Protein AF-A0A0N4VZ53-F1 (afdb_monomer_lite)

pLDDT: mean 77.37, std 21.43, range [35.88, 97.81]

Sequence (242 aa):
MEMEEAGAGSWVNPYKEFDKLSRKVMALLPTIAIKCDNELSKTIRTDDPKRESIMAVVSEQSALVKEVVRITLREIWDKCCSKSSDEVIELLESAGICDAERLKNHLTECEEMKSALDKLSQKLECPLSQISRKADEALMTTASLSKKSSEMKEELNREGLQVEELRQRMEKGRNQVVNPGDDQDDIDNDSNSHMVQRGVRLDCLLQDSQQATSMQSTQRSLRHTQNVESKSELRIRGSSGT

Secondary structure (DSSP, 8-state):
-------------HHHHHHHHHHHHHHHHHHHHHHHHHHHTTTS-TT-HHHHHHHHHHHHHHHHHHHHHHHHHHHHHHHHT----HHHHHHHHHTT--SHHHHHHHHHHHHHHHHHHHHHHHHTTS-GGGHHHHHHHHHHHHHHHHHHHHHHHHHHHHHHHHHHHHHHHHHHHHHHH-------------------------------SSSTTHHHHHHHHHHHHHHHHHHHGGGSS-----

Structure (mmCIF, N/CA/C/O backbone):
data_AF-A0A0N4VZ53-F1
#
_entry.id   AF-A0A0N4VZ53-F1
#
loop_
_atom_site.group_PDB
_atom_site.id
_atom_site.type_symbol
_atom_site.label_atom_id
_atom_site.label_alt_id
_atom_site.label_comp_id
_atom_site.label_asym_id
_atom_site.label_entity_id
_atom_site.label_seq_id
_atom_site.pdbx_PDB_ins_code
_atom_site.Cartn_x
_atom_site.Cartn_y
_atom_site.Cartn_z
_atom_site.occupancy
_atom_site.B_iso_or_equiv
_atom_site.auth_seq_id
_atom_site.auth_comp_id
_atom_site.auth_asym_id
_atom_site.auth_atom_id
_atom_site.pdbx_PDB_model_num
ATOM 1 N N . MET A 1 1 ? -10.658 27.216 10.197 1.00 39.03 1 MET A N 1
ATOM 2 C CA . MET A 1 1 ? -9.785 26.044 10.011 1.00 39.03 1 MET A CA 1
ATOM 3 C C . MET A 1 1 ? -9.376 26.138 8.567 1.00 39.03 1 MET A C 1
ATOM 5 O O . MET A 1 1 ? -10.186 25.864 7.693 1.00 39.03 1 MET A O 1
ATOM 9 N N . GLU A 1 2 ? -8.245 26.796 8.366 1.00 35.88 2 GLU A N 1
ATOM 10 C CA . GLU A 1 2 ? -7.674 27.080 7.057 1.00 35.88 2 GLU A CA 1
ATOM 11 C C . GLU A 1 2 ? -7.297 25.732 6.448 1.00 35.88 2 GLU A C 1
ATOM 13 O O . GLU A 1 2 ? -6.618 24.932 7.091 1.00 35.88 2 GLU A O 1
ATOM 18 N N . MET A 1 3 ? -7.849 25.425 5.275 1.00 41.03 3 MET A N 1
ATOM 19 C CA . MET A 1 3 ? -7.383 24.286 4.501 1.00 41.03 3 MET A CA 1
ATOM 20 C C . MET A 1 3 ? -6.016 24.682 3.962 1.00 41.03 3 MET A C 1
ATOM 22 O O . MET A 1 3 ? -5.929 25.492 3.042 1.00 41.03 3 MET A O 1
ATOM 26 N N . GLU A 1 4 ? -4.960 24.164 4.586 1.00 45.34 4 GLU A N 1
ATOM 27 C CA . GLU A 1 4 ? -3.646 24.129 3.961 1.00 45.34 4 GLU A CA 1
ATOM 28 C C . GLU A 1 4 ? -3.800 23.387 2.633 1.00 45.34 4 GLU A C 1
ATOM 30 O O . GLU A 1 4 ? -4.090 22.188 2.594 1.00 45.34 4 GLU A O 1
ATOM 35 N N . GLU A 1 5 ? -3.642 24.133 1.539 1.00 43.25 5 GLU A N 1
ATOM 36 C CA . GLU A 1 5 ? -3.233 23.587 0.256 1.00 43.25 5 GLU A CA 1
ATOM 37 C C . GLU A 1 5 ? -1.989 22.738 0.514 1.00 43.25 5 GLU A C 1
ATOM 39 O O . GLU A 1 5 ? -0.876 23.247 0.660 1.00 43.25 5 GLU A O 1
ATOM 44 N N . ALA A 1 6 ? -2.189 21.423 0.593 1.00 42.22 6 ALA A N 1
ATOM 45 C CA . ALA A 1 6 ? -1.121 20.462 0.439 1.00 42.22 6 ALA A CA 1
ATOM 46 C C . ALA A 1 6 ? -0.548 20.695 -0.959 1.00 42.22 6 ALA A C 1
ATOM 48 O O . ALA A 1 6 ? -1.106 20.249 -1.964 1.00 42.22 6 ALA A O 1
ATOM 49 N N . GLY A 1 7 ? 0.521 21.494 -0.997 1.00 39.06 7 GLY A N 1
ATOM 50 C CA . GLY A 1 7 ? 1.255 21.832 -2.198 1.00 39.06 7 GLY A CA 1
ATOM 51 C C . GLY A 1 7 ? 1.473 20.566 -2.999 1.00 39.06 7 GLY A C 1
ATOM 52 O O . GLY A 1 7 ? 1.934 19.565 -2.451 1.00 39.06 7 GLY A O 1
ATOM 53 N N . ALA A 1 8 ? 1.072 20.627 -4.270 1.00 39.12 8 ALA A N 1
ATOM 54 C CA . ALA A 1 8 ? 1.210 19.568 -5.248 1.00 39.12 8 ALA A CA 1
ATOM 55 C C . ALA A 1 8 ? 2.575 18.900 -5.074 1.00 39.12 8 ALA A C 1
ATOM 57 O O . ALA A 1 8 ? 3.602 19.434 -5.503 1.00 39.12 8 ALA A O 1
ATOM 58 N N . GLY A 1 9 ? 2.575 17.750 -4.391 1.00 40.09 9 GLY A N 1
ATOM 59 C CA . GLY A 1 9 ? 3.742 16.904 -4.275 1.00 40.09 9 GLY A CA 1
ATOM 60 C C . GLY A 1 9 ? 4.179 16.660 -5.700 1.00 40.09 9 GLY A C 1
ATOM 61 O O . GLY A 1 9 ? 3.410 16.122 -6.495 1.00 40.09 9 GLY A O 1
ATOM 62 N N . SER A 1 10 ? 5.344 17.192 -6.061 1.00 43.81 10 SER A N 1
ATOM 63 C CA . SER A 1 10 ? 5.898 17.058 -7.395 1.00 43.81 10 SER A CA 1
ATOM 64 C C . SER A 1 10 ? 6.166 15.578 -7.607 1.00 43.81 10 SER A C 1
ATOM 66 O O . SER A 1 10 ? 7.268 15.095 -7.349 1.00 43.81 10 SER A O 1
ATOM 68 N N . TRP A 1 11 ? 5.148 14.864 -8.080 1.00 47.38 11 TRP A N 1
ATOM 69 C CA . TRP A 1 11 ? 5.285 13.586 -8.732 1.00 47.38 11 TRP A CA 1
ATOM 70 C C . TRP A 1 11 ? 6.241 13.847 -9.884 1.00 47.38 11 TRP A C 1
ATOM 72 O O . TRP A 1 11 ? 5.848 14.319 -10.956 1.00 47.38 11 TRP A O 1
ATOM 82 N N . VAL A 1 12 ? 7.531 13.603 -9.648 1.00 49.00 12 VAL A N 1
ATOM 83 C CA . VAL A 1 12 ? 8.492 13.434 -10.726 1.00 49.00 12 VAL A CA 1
ATOM 84 C C . VAL A 1 12 ? 8.013 12.182 -11.415 1.00 49.00 12 VAL A C 1
ATOM 86 O O . VAL A 1 12 ? 8.325 11.070 -11.010 1.00 49.00 12 VAL A O 1
ATOM 89 N N . ASN A 1 13 ? 7.119 12.399 -12.372 1.00 61.81 13 ASN A N 1
ATOM 90 C CA . ASN A 1 13 ? 6.424 11.349 -13.059 1.00 61.81 13 ASN A CA 1
ATOM 91 C C . ASN A 1 13 ? 7.529 10.460 -13.662 1.00 61.81 13 ASN A C 1
ATOM 93 O O . ASN A 1 13 ? 8.259 10.946 -14.534 1.00 61.81 13 ASN A O 1
ATOM 97 N N . PRO A 1 14 ? 7.708 9.210 -13.191 1.00 65.25 14 PRO A N 1
ATOM 98 C CA . PRO A 1 14 ? 8.814 8.361 -13.629 1.00 65.25 14 PRO A CA 1
ATOM 99 C C . PRO A 1 14 ? 8.788 8.157 -15.150 1.00 65.25 14 PRO A C 1
ATOM 101 O O . PRO A 1 14 ? 9.834 8.002 -15.779 1.00 65.25 14 PRO A O 1
ATOM 104 N N . TYR A 1 15 ? 7.609 8.316 -15.758 1.00 70.06 15 TYR A N 1
ATOM 105 C CA . TYR A 1 15 ? 7.384 8.325 -17.194 1.00 70.06 15 TYR A CA 1
ATOM 106 C C . TYR A 1 15 ? 8.120 9.487 -17.889 1.00 70.06 15 TYR A C 1
ATOM 108 O O . TYR A 1 15 ? 8.718 9.300 -18.947 1.00 70.06 15 TYR A O 1
ATOM 116 N N . LYS A 1 16 ? 8.138 10.687 -17.288 1.00 77.56 16 LYS A N 1
ATOM 117 C CA . LYS A 1 16 ? 8.815 11.876 -17.838 1.00 77.56 16 LYS A CA 1
ATOM 118 C C . LYS A 1 16 ? 10.336 11.763 -17.771 1.00 77.56 16 LYS A C 1
ATOM 120 O O . LYS A 1 16 ? 11.010 12.138 -18.729 1.00 77.56 16 LYS A O 1
ATOM 125 N N . GLU A 1 17 ? 10.889 11.257 -16.669 1.00 81.69 17 GLU A N 1
ATOM 126 C CA . GLU A 1 17 ? 12.345 11.091 -16.549 1.00 81.69 17 GLU A CA 1
ATOM 127 C C . GLU A 1 17 ? 12.857 9.927 -17.408 1.00 81.69 17 GLU A C 1
ATOM 129 O O . GLU A 1 17 ? 13.908 10.062 -18.040 1.00 81.69 17 GLU A O 1
ATOM 134 N N . PHE A 1 18 ? 12.091 8.836 -17.534 1.00 85.38 18 PHE A N 1
ATOM 135 C CA . PHE A 1 18 ? 12.413 7.752 -18.465 1.00 85.38 18 PHE A CA 1
ATOM 136 C C . PHE A 1 18 ? 12.407 8.229 -19.921 1.00 85.38 18 PHE A C 1
ATOM 138 O O . PHE A 1 18 ? 13.365 7.995 -20.658 1.00 85.38 18 PHE A O 1
ATOM 145 N N . ASP A 1 19 ? 11.372 8.961 -20.334 1.00 86.00 19 ASP A N 1
ATOM 146 C CA . ASP A 1 19 ? 11.275 9.497 -21.692 1.00 86.00 19 ASP A CA 1
ATOM 147 C C . ASP A 1 19 ? 12.401 10.503 -22.002 1.00 86.00 19 ASP A C 1
ATOM 149 O O . ASP A 1 19 ? 13.000 10.503 -23.081 1.00 86.00 19 ASP A O 1
ATOM 153 N N . LYS A 1 20 ? 12.774 11.333 -21.025 1.00 91.12 20 LYS A N 1
ATOM 154 C CA . LYS A 1 20 ? 13.925 12.240 -21.124 1.00 91.12 20 LYS A CA 1
ATOM 155 C C . LYS A 1 20 ? 15.248 11.481 -21.257 1.00 91.12 20 LYS A C 1
ATOM 157 O O . LYS A 1 20 ? 16.097 11.891 -22.050 1.00 91.12 20 LYS A O 1
ATOM 162 N N . LEU A 1 21 ? 15.440 10.390 -20.512 1.00 90.12 21 LEU A N 1
ATOM 163 C CA . LEU A 1 21 ? 16.625 9.537 -20.627 1.00 90.12 21 LEU A CA 1
ATOM 164 C C . LEU A 1 21 ? 16.676 8.834 -21.990 1.00 90.12 21 LEU A C 1
ATOM 166 O O . LEU A 1 21 ? 17.704 8.894 -22.662 1.00 90.12 21 LEU A O 1
ATOM 170 N N . SER A 1 22 ? 15.559 8.253 -22.430 1.00 91.62 22 SER A N 1
ATOM 171 C CA . SER A 1 22 ? 15.401 7.631 -23.749 1.00 91.62 22 SER A CA 1
ATOM 172 C C . SER A 1 22 ? 15.801 8.596 -24.869 1.00 91.62 22 SER A C 1
ATOM 174 O O . SER A 1 22 ? 16.662 8.284 -25.696 1.00 91.62 22 SER A O 1
ATOM 176 N N . ARG A 1 23 ? 15.283 9.831 -24.832 1.00 92.81 23 ARG A N 1
ATOM 177 C CA . ARG A 1 23 ? 15.646 10.884 -25.791 1.00 92.81 23 ARG A CA 1
ATOM 178 C C . ARG A 1 23 ? 17.136 11.222 -25.771 1.00 92.81 23 ARG A C 1
ATOM 180 O O . ARG A 1 23 ? 17.731 11.350 -26.839 1.00 92.81 23 ARG A O 1
ATOM 187 N N . LYS A 1 24 ? 17.758 11.330 -24.591 1.00 94.50 24 LYS A N 1
ATOM 188 C CA . LYS A 1 24 ? 19.208 11.576 -24.471 1.00 94.50 24 LYS A CA 1
ATOM 189 C C . LYS A 1 24 ? 20.031 10.451 -25.097 1.00 94.50 24 LYS A C 1
ATOM 191 O O . LYS A 1 24 ? 20.944 10.737 -25.863 1.00 94.50 24 LYS A O 1
ATOM 196 N N . VAL A 1 25 ? 19.700 9.192 -24.806 1.00 93.56 25 VAL A N 1
ATOM 197 C CA . VAL A 1 25 ? 20.411 8.029 -25.360 1.00 93.56 25 VAL A CA 1
ATOM 198 C C . VAL A 1 25 ? 20.279 7.997 -26.884 1.00 93.56 25 VAL A C 1
ATOM 200 O O . VAL A 1 25 ? 21.281 7.889 -27.589 1.00 93.56 25 VAL A O 1
ATOM 203 N N . MET A 1 26 ? 19.067 8.183 -27.410 1.00 93.50 26 MET A N 1
ATOM 204 C CA . MET A 1 26 ? 18.817 8.185 -28.855 1.00 93.50 26 MET A CA 1
ATOM 205 C C . MET A 1 26 ? 19.512 9.346 -29.581 1.00 93.50 26 MET A C 1
ATOM 207 O O . MET A 1 26 ? 19.926 9.183 -30.727 1.00 93.50 26 MET A O 1
ATOM 211 N N . ALA A 1 27 ? 19.684 10.495 -28.921 1.00 93.62 27 ALA A N 1
ATOM 212 C CA . ALA A 1 27 ? 20.402 11.647 -29.468 1.00 93.62 27 ALA A CA 1
ATOM 213 C C . ALA A 1 27 ? 21.927 11.446 -29.538 1.00 93.62 27 ALA A C 1
ATOM 215 O O . ALA A 1 27 ? 22.586 12.086 -30.356 1.00 93.62 27 ALA A O 1
ATOM 216 N N . LEU A 1 28 ? 22.500 10.557 -28.719 1.00 93.44 28 LEU A N 1
ATOM 217 C CA . LEU A 1 28 ? 23.936 10.263 -28.744 1.00 93.44 28 LEU A CA 1
ATOM 218 C C . LEU A 1 28 ? 24.330 9.347 -29.908 1.00 93.44 28 LEU A C 1
ATOM 220 O O . LEU A 1 28 ? 25.452 9.447 -30.401 1.00 93.44 28 LEU A O 1
ATOM 224 N N . LEU A 1 29 ? 23.430 8.491 -30.391 1.00 92.62 29 LEU A N 1
ATOM 225 C CA . LEU A 1 29 ? 23.752 7.514 -31.437 1.00 92.62 29 LEU A CA 1
ATOM 226 C C . LEU A 1 29 ? 24.221 8.146 -32.764 1.00 92.62 29 LEU A C 1
ATOM 228 O O . LEU A 1 29 ? 25.255 7.715 -33.274 1.00 92.62 29 LEU A O 1
ATOM 232 N N . PRO A 1 30 ? 23.584 9.208 -33.301 1.00 91.62 30 PRO A N 1
ATOM 233 C CA . PRO A 1 30 ? 24.087 9.893 -34.495 1.00 91.62 30 PRO A CA 1
ATOM 234 C C . PRO A 1 30 ? 25.493 10.488 -34.327 1.00 91.62 30 PRO A C 1
ATOM 236 O O . PRO A 1 30 ? 26.225 10.628 -35.304 1.00 91.62 30 PRO A O 1
ATOM 239 N N . THR A 1 31 ? 25.907 10.813 -33.094 1.00 94.50 31 THR A N 1
ATOM 240 C CA . THR A 1 31 ? 27.239 11.389 -32.839 1.00 94.50 31 THR A CA 1
ATOM 241 C C . THR A 1 31 ? 28.373 10.396 -33.093 1.00 94.50 31 THR A C 1
ATOM 243 O O . THR A 1 31 ? 29.499 10.820 -33.348 1.00 94.50 31 THR A O 1
ATOM 246 N N . ILE A 1 32 ? 28.083 9.090 -33.076 1.00 92.50 32 ILE A N 1
ATOM 247 C CA . ILE A 1 32 ? 29.051 8.032 -33.385 1.00 92.50 32 ILE A CA 1
ATOM 248 C C . ILE A 1 32 ? 29.460 8.125 -34.855 1.00 92.50 32 ILE A C 1
ATOM 250 O O . ILE A 1 32 ? 30.647 8.250 -35.143 1.00 92.50 32 ILE A O 1
ATOM 254 N N . ALA A 1 33 ? 28.485 8.166 -35.769 1.00 93.06 33 ALA A N 1
ATOM 255 C CA . ALA A 1 33 ? 28.745 8.299 -37.201 1.00 93.06 33 ALA A CA 1
ATOM 256 C C . ALA A 1 33 ? 29.533 9.580 -37.521 1.00 93.06 33 ALA A C 1
ATOM 258 O O . ALA A 1 33 ? 30.499 9.533 -38.276 1.00 93.06 33 ALA A O 1
ATOM 259 N N . ILE A 1 34 ? 29.188 10.701 -36.875 1.00 94.50 34 ILE A N 1
ATOM 260 C CA . ILE A 1 34 ? 29.906 11.979 -37.024 1.00 94.50 34 ILE A CA 1
ATOM 261 C C . ILE A 1 34 ? 31.363 11.859 -36.554 1.00 94.50 34 ILE A C 1
ATOM 263 O O . ILE A 1 34 ? 32.275 12.332 -37.227 1.00 94.50 34 ILE A O 1
ATOM 267 N N . LYS A 1 35 ? 31.612 11.230 -35.398 1.00 96.31 35 LYS A N 1
ATOM 268 C CA . LYS A 1 35 ? 32.981 11.034 -34.895 1.00 96.31 35 LYS A CA 1
ATOM 269 C C . LYS A 1 35 ? 33.797 10.112 -35.800 1.00 96.31 35 LYS A C 1
ATOM 271 O O . LYS A 1 35 ? 3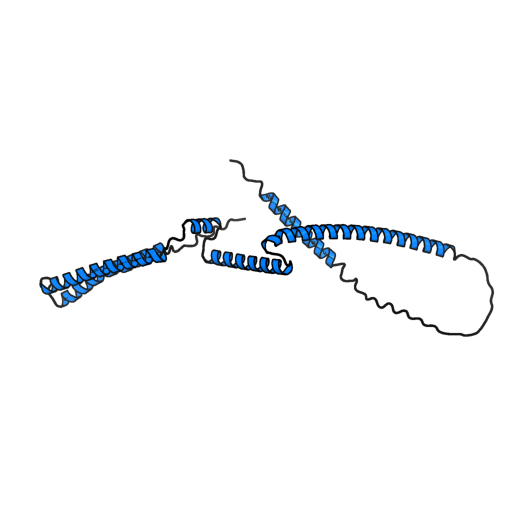4.959 10.416 -36.048 1.00 96.31 35 LYS A O 1
ATOM 276 N N . CYS A 1 36 ? 33.199 9.034 -36.306 1.00 95.38 36 CYS A N 1
ATOM 277 C CA . CYS A 1 36 ? 33.844 8.144 -37.268 1.00 95.38 36 CYS A CA 1
ATOM 278 C C . CYS A 1 36 ? 34.216 8.887 -38.558 1.00 95.38 36 CYS A C 1
ATOM 280 O O . CYS A 1 36 ? 35.357 8.788 -39.002 1.00 95.38 36 CYS A O 1
ATOM 282 N N . ASP A 1 37 ? 33.298 9.685 -39.109 1.00 94.81 37 ASP A N 1
ATOM 283 C CA . ASP A 1 37 ? 33.547 10.470 -40.321 1.00 94.81 37 ASP A CA 1
ATOM 284 C C . ASP A 1 37 ? 34.663 11.508 -40.121 1.00 94.81 37 ASP A C 1
ATOM 286 O O . ASP A 1 37 ? 35.581 11.621 -40.940 1.00 94.81 37 ASP A O 1
ATOM 290 N N . ASN A 1 38 ? 34.642 12.219 -38.989 1.00 96.38 38 ASN A N 1
ATOM 291 C CA . ASN A 1 38 ? 35.677 13.186 -38.624 1.00 96.38 38 ASN A CA 1
ATOM 292 C C . ASN A 1 38 ? 37.061 12.538 -38.508 1.00 96.38 38 ASN A C 1
ATOM 294 O O . ASN A 1 38 ? 38.054 13.137 -38.918 1.00 96.38 38 ASN A O 1
ATOM 298 N N . GLU A 1 39 ? 37.143 11.325 -37.959 1.00 96.44 39 GLU A N 1
ATOM 299 C CA . GLU A 1 39 ? 38.417 10.621 -37.808 1.00 96.44 39 GLU A CA 1
ATOM 300 C C . GLU A 1 39 ? 38.947 10.109 -39.152 1.00 96.44 39 GLU A C 1
ATOM 302 O O . GLU A 1 39 ? 40.125 10.294 -39.464 1.00 96.44 39 GLU A O 1
ATOM 307 N N . LEU A 1 40 ? 38.074 9.547 -39.994 1.00 95.50 40 LEU A N 1
ATOM 308 C CA . LEU A 1 40 ? 38.441 9.109 -41.344 1.00 95.50 40 LEU A CA 1
ATOM 309 C C . LEU A 1 40 ? 38.933 10.276 -42.200 1.00 95.50 40 LEU A C 1
ATOM 311 O O . LEU A 1 40 ? 39.922 10.138 -42.916 1.00 95.50 40 LEU A O 1
ATOM 315 N N . SER A 1 41 ? 38.308 11.447 -42.069 1.00 95.56 41 SER A N 1
ATOM 316 C CA . SER A 1 41 ? 38.672 12.659 -42.818 1.00 95.56 41 SER A CA 1
ATOM 317 C C . SER A 1 41 ? 40.099 13.152 -42.553 1.00 95.56 41 SER A C 1
ATOM 319 O O . SER A 1 41 ? 40.648 13.897 -43.361 1.00 95.56 41 SER A O 1
ATOM 321 N N . LYS A 1 42 ? 40.734 12.732 -41.449 1.00 96.88 42 LYS A N 1
ATOM 322 C CA . LYS A 1 42 ? 42.141 13.059 -41.157 1.00 96.88 42 LYS A CA 1
ATOM 323 C C . LYS A 1 42 ? 43.132 12.261 -42.004 1.00 96.88 42 LYS A C 1
ATOM 325 O O . LYS A 1 42 ? 44.282 12.670 -42.129 1.00 96.88 42 LYS A O 1
ATOM 330 N N . THR A 1 43 ? 42.717 11.109 -42.531 1.00 95.06 43 THR A N 1
ATOM 331 C CA . THR A 1 43 ? 43.617 10.121 -43.154 1.00 95.06 43 THR A CA 1
ATOM 332 C C . THR A 1 43 ? 43.214 9.743 -44.575 1.00 95.06 43 THR A C 1
ATOM 334 O O . THR A 1 43 ? 44.077 9.376 -45.369 1.00 95.06 43 THR A O 1
ATOM 337 N N . ILE A 1 44 ? 41.929 9.861 -44.915 1.00 95.31 44 ILE A N 1
ATOM 338 C CA . ILE A 1 44 ? 41.361 9.454 -46.197 1.00 95.31 44 ILE A CA 1
ATOM 339 C C . ILE A 1 44 ? 40.523 10.608 -46.758 1.00 95.31 44 ILE A C 1
ATOM 341 O O . ILE A 1 44 ? 39.735 11.226 -46.037 1.00 95.31 44 ILE A O 1
ATOM 345 N N . ARG A 1 45 ? 40.687 10.901 -48.053 1.00 94.00 45 ARG A N 1
ATOM 346 C CA . ARG A 1 45 ? 39.901 11.939 -48.735 1.00 94.00 45 ARG A CA 1
ATOM 347 C C . ARG A 1 45 ? 38.426 11.548 -48.823 1.00 94.00 45 ARG A C 1
ATOM 349 O O . ARG A 1 45 ? 38.079 10.371 -48.842 1.00 94.00 45 ARG A O 1
ATOM 356 N N . THR A 1 46 ? 37.561 12.554 -48.895 1.00 90.81 46 THR A N 1
ATOM 357 C CA . THR A 1 46 ? 36.100 12.395 -48.919 1.00 90.81 46 THR A CA 1
ATOM 358 C C . THR A 1 46 ? 35.591 11.551 -50.092 1.00 90.81 46 THR A C 1
ATOM 360 O O . THR A 1 46 ? 34.575 10.882 -49.940 1.00 90.81 46 THR A O 1
ATOM 363 N N . ASP A 1 47 ? 36.297 11.559 -51.222 1.00 92.88 47 ASP A N 1
ATOM 364 C CA . ASP A 1 47 ? 35.976 10.857 -52.471 1.00 92.88 47 ASP A CA 1
ATOM 365 C C . ASP A 1 47 ? 36.591 9.448 -52.579 1.00 92.88 47 ASP A C 1
ATOM 367 O O . ASP A 1 47 ? 36.440 8.782 -53.602 1.00 92.88 47 ASP A O 1
ATOM 371 N N . ASP A 1 48 ? 37.287 8.973 -51.542 1.00 95.94 48 ASP A N 1
ATOM 372 C CA . ASP A 1 48 ? 37.881 7.637 -51.552 1.00 95.94 48 ASP A CA 1
ATOM 373 C C . ASP A 1 48 ? 36.799 6.546 -51.380 1.00 95.94 48 ASP A C 1
ATOM 375 O O . ASP A 1 48 ? 36.069 6.550 -50.378 1.00 95.94 48 ASP A O 1
ATOM 379 N N . PRO A 1 49 ? 36.725 5.549 -52.284 1.00 94.75 49 PRO A N 1
ATOM 380 C CA . PRO A 1 49 ? 35.718 4.488 -52.216 1.00 94.75 49 PRO A CA 1
ATOM 381 C C . PRO A 1 49 ? 35.819 3.633 -50.941 1.00 94.75 49 PRO A C 1
ATOM 383 O O . PRO A 1 49 ? 34.827 3.054 -50.495 1.00 94.75 49 PRO A O 1
ATOM 386 N N . LYS A 1 50 ? 36.995 3.553 -50.301 1.00 94.69 50 LYS A N 1
ATOM 387 C CA . LYS A 1 50 ? 37.151 2.866 -49.010 1.00 94.69 50 LYS A CA 1
ATOM 388 C C . LYS A 1 50 ? 36.505 3.653 -47.877 1.00 94.69 50 LYS A C 1
ATOM 390 O O . LYS A 1 50 ? 35.898 3.038 -47.004 1.00 94.69 50 LYS A O 1
ATOM 395 N N . ARG A 1 51 ? 36.605 4.988 -47.879 1.00 95.75 51 ARG A N 1
ATOM 396 C CA . ARG A 1 51 ? 35.935 5.841 -46.881 1.00 95.75 51 ARG A CA 1
ATOM 397 C C . ARG A 1 51 ? 34.423 5.700 -46.997 1.00 95.75 51 ARG A C 1
ATOM 399 O O . ARG A 1 51 ? 33.762 5.521 -45.979 1.00 95.75 51 ARG A O 1
ATOM 406 N N . GLU A 1 52 ? 33.897 5.707 -48.221 1.00 94.75 52 GLU A N 1
ATOM 407 C CA . GLU A 1 52 ? 32.472 5.482 -48.487 1.00 94.75 52 GLU A CA 1
ATOM 408 C C . GLU A 1 52 ? 32.008 4.106 -47.985 1.00 94.75 52 GLU A C 1
ATOM 410 O O . GLU A 1 52 ? 31.033 4.016 -47.239 1.00 94.75 52 GLU A O 1
ATOM 415 N N . SER A 1 53 ? 32.758 3.043 -48.296 1.00 97.19 53 SER A N 1
ATOM 416 C CA . SER A 1 53 ? 32.461 1.688 -47.814 1.00 97.19 53 SER A CA 1
ATOM 417 C C . SER A 1 53 ? 32.471 1.586 -46.281 1.00 97.19 53 SER A C 1
ATOM 419 O O . SER A 1 53 ? 31.551 1.010 -45.700 1.00 97.19 53 SER A O 1
ATOM 421 N N . ILE A 1 54 ? 33.457 2.188 -45.605 1.00 95.94 54 ILE A N 1
ATOM 422 C CA . ILE A 1 54 ? 33.516 2.213 -44.134 1.00 95.94 54 ILE A CA 1
ATOM 423 C C . ILE A 1 54 ? 32.319 2.980 -43.561 1.00 95.94 54 ILE A C 1
ATOM 425 O O . ILE A 1 54 ? 31.677 2.505 -42.624 1.00 95.94 54 ILE A O 1
ATOM 429 N N . MET A 1 55 ? 31.984 4.143 -44.124 1.00 96.00 55 MET A N 1
ATOM 430 C CA . MET A 1 55 ? 30.856 4.951 -43.655 1.00 96.00 55 MET A CA 1
ATOM 431 C C . MET A 1 55 ? 29.501 4.272 -43.879 1.00 96.00 55 MET A C 1
ATOM 433 O O . MET A 1 55 ? 28.603 4.435 -43.048 1.00 96.00 55 MET A O 1
ATOM 437 N N . ALA A 1 56 ? 29.358 3.463 -44.932 1.00 95.88 56 ALA A N 1
ATOM 438 C CA . ALA A 1 56 ? 28.179 2.625 -45.138 1.00 95.88 56 ALA A CA 1
ATOM 439 C C . ALA A 1 56 ? 28.016 1.599 -44.003 1.00 95.88 56 ALA A C 1
ATOM 441 O O . ALA A 1 56 ? 26.945 1.524 -43.400 1.00 95.88 56 ALA A O 1
ATOM 442 N N . VAL A 1 57 ? 29.092 0.894 -43.631 1.00 96.94 57 VAL A N 1
ATOM 443 C CA . VAL A 1 57 ? 29.081 -0.064 -42.509 1.00 96.94 57 VAL A CA 1
ATOM 444 C C . VAL A 1 57 ? 28.797 0.640 -41.180 1.00 96.94 57 VAL A C 1
ATOM 446 O O . VAL A 1 57 ? 27.973 0.173 -40.396 1.00 96.94 57 VAL A O 1
ATOM 449 N N . VAL A 1 58 ? 29.428 1.789 -40.918 1.00 96.38 58 VAL A N 1
ATOM 450 C CA . VAL A 1 58 ? 29.171 2.578 -39.699 1.00 96.38 58 VAL A CA 1
ATOM 451 C C . VAL A 1 58 ? 27.704 3.002 -39.623 1.00 96.38 58 VAL A C 1
ATOM 453 O O . VAL A 1 58 ? 27.106 2.946 -38.547 1.00 96.38 58 VAL A O 1
ATOM 456 N N . SER A 1 59 ? 27.108 3.393 -40.749 1.00 94.69 59 SER A N 1
ATOM 457 C CA . SER A 1 59 ? 25.699 3.788 -40.820 1.00 94.69 59 SER A CA 1
ATOM 458 C C . SER A 1 59 ? 24.763 2.606 -40.563 1.00 94.69 59 SER A C 1
ATOM 460 O O . SER A 1 59 ? 23.833 2.731 -39.765 1.00 94.69 59 SER A O 1
ATOM 462 N N . GLU A 1 60 ? 25.038 1.449 -41.170 1.00 96.31 60 GLU A N 1
ATOM 463 C CA . GLU A 1 60 ? 24.283 0.208 -40.960 1.00 96.31 60 GLU A CA 1
ATOM 464 C C . GLU A 1 60 ? 24.335 -0.244 -39.493 1.00 96.31 60 GLU A C 1
ATOM 466 O O . GLU A 1 60 ? 23.297 -0.460 -38.865 1.00 96.31 60 GLU A O 1
ATOM 471 N N . GLN A 1 61 ? 25.532 -0.301 -38.905 1.00 96.25 61 GLN A N 1
ATOM 472 C CA . GLN A 1 61 ? 25.708 -0.684 -37.503 1.00 96.25 61 GLN A CA 1
ATOM 473 C C . GLN A 1 61 ? 25.057 0.328 -36.553 1.00 96.25 61 GLN A C 1
ATOM 475 O O . GLN A 1 61 ? 24.408 -0.060 -35.583 1.00 96.25 61 GLN A O 1
ATOM 480 N N . SER A 1 62 ? 25.151 1.629 -36.849 1.00 95.06 62 SER A N 1
ATOM 481 C CA . SER A 1 62 ? 24.484 2.671 -36.056 1.00 95.06 62 SER A CA 1
ATOM 482 C C . SER A 1 62 ? 22.960 2.530 -36.096 1.00 95.06 62 SER A C 1
ATOM 484 O O . SER A 1 62 ? 22.298 2.735 -35.077 1.00 95.06 62 SER A O 1
ATOM 486 N N . ALA A 1 63 ? 22.390 2.156 -37.247 1.00 94.19 63 ALA A N 1
ATOM 487 C CA . ALA A 1 63 ? 20.961 1.894 -37.387 1.00 94.19 63 ALA A CA 1
ATOM 488 C C . ALA A 1 63 ? 20.527 0.648 -36.599 1.00 94.19 63 ALA A C 1
ATOM 490 O O . ALA A 1 63 ? 19.518 0.697 -35.894 1.00 94.19 63 ALA A O 1
ATOM 491 N N . LEU A 1 64 ? 21.314 -0.430 -36.649 1.00 96.25 64 LEU A N 1
ATOM 492 C CA . LEU A 1 64 ? 21.055 -1.647 -35.879 1.00 96.25 64 LEU A CA 1
ATOM 493 C C . LEU A 1 64 ? 21.101 -1.379 -34.370 1.00 96.25 64 LEU A C 1
ATOM 495 O O . LEU A 1 64 ? 20.170 -1.736 -33.651 1.00 96.25 64 LEU A O 1
ATOM 499 N N . VAL A 1 65 ? 22.135 -0.682 -33.889 1.00 96.12 65 VAL A N 1
ATOM 500 C CA . VAL A 1 65 ? 22.250 -0.299 -32.472 1.00 96.12 65 VAL A CA 1
ATOM 501 C C . VAL A 1 65 ? 21.075 0.581 -32.051 1.00 96.12 65 VAL A C 1
ATOM 503 O O . VAL A 1 65 ? 20.498 0.365 -30.986 1.00 96.12 65 VAL A O 1
ATOM 506 N N . LYS A 1 66 ? 20.674 1.542 -32.890 1.00 95.25 66 LYS A N 1
ATOM 507 C CA . LYS A 1 66 ? 19.505 2.392 -32.634 1.00 95.25 66 LYS A CA 1
ATOM 508 C C . LYS A 1 66 ? 18.232 1.580 -32.448 1.00 95.25 66 LYS A C 1
ATOM 510 O O . LYS A 1 66 ? 17.463 1.871 -31.534 1.00 95.25 66 LYS A O 1
ATOM 515 N N . GLU A 1 67 ? 18.021 0.566 -33.275 1.00 95.69 67 GLU A N 1
ATOM 516 C CA . GLU A 1 67 ? 16.842 -0.285 -33.179 1.00 95.69 67 GLU A CA 1
ATOM 517 C C . GLU A 1 67 ? 16.876 -1.185 -31.937 1.00 95.69 67 GLU A C 1
ATOM 519 O O . GLU A 1 67 ? 15.889 -1.251 -31.205 1.00 95.69 67 GLU A O 1
ATOM 524 N N . VAL A 1 68 ? 18.025 -1.787 -31.619 1.00 96.81 68 VAL A N 1
ATOM 525 C CA . VAL A 1 68 ? 18.207 -2.591 -30.396 1.00 96.81 68 VAL A CA 1
ATOM 526 C C . VAL A 1 68 ? 17.970 -1.756 -29.137 1.00 96.81 68 VAL A C 1
ATOM 528 O O . VAL A 1 68 ? 17.269 -2.197 -28.224 1.00 96.81 68 VAL A O 1
ATOM 531 N N . VAL A 1 69 ? 18.501 -0.532 -29.092 1.00 95.69 69 VAL A N 1
ATOM 532 C CA . VAL A 1 69 ? 18.276 0.402 -27.981 1.00 95.69 69 VAL A CA 1
ATOM 533 C C . VAL A 1 69 ? 16.795 0.765 -27.883 1.00 95.69 69 VAL A C 1
ATOM 535 O O . VAL A 1 69 ? 16.229 0.728 -26.793 1.00 95.69 69 VAL A O 1
ATOM 538 N N . ARG A 1 70 ? 16.137 1.062 -29.011 1.00 94.00 70 ARG A N 1
ATOM 539 C CA . ARG A 1 70 ? 14.706 1.389 -29.050 1.00 94.00 70 ARG A CA 1
ATOM 540 C C . ARG A 1 70 ? 13.838 0.237 -28.535 1.00 94.00 70 ARG A C 1
ATOM 542 O O . ARG A 1 70 ? 12.892 0.486 -27.788 1.00 94.00 70 ARG A O 1
ATOM 549 N N . ILE A 1 71 ? 14.130 -0.999 -28.943 1.00 95.38 71 ILE A N 1
ATOM 550 C CA . ILE A 1 71 ? 13.414 -2.200 -28.490 1.00 95.38 71 ILE A CA 1
ATOM 551 C C . ILE A 1 71 ? 13.651 -2.413 -26.996 1.00 95.38 71 ILE A C 1
ATOM 553 O O . ILE A 1 71 ? 12.687 -2.482 -26.244 1.00 95.38 71 ILE A O 1
ATOM 557 N N . THR A 1 72 ? 14.908 -2.405 -26.552 1.00 94.25 72 THR A N 1
ATOM 558 C CA . THR A 1 72 ? 15.267 -2.591 -25.136 1.00 94.25 72 THR A CA 1
ATOM 559 C C . THR A 1 72 ? 14.595 -1.553 -24.237 1.00 94.25 72 THR A C 1
ATOM 561 O O . THR A 1 72 ? 14.032 -1.900 -23.203 1.00 94.25 72 THR A O 1
ATOM 564 N N . LEU A 1 73 ? 14.600 -0.274 -24.631 1.00 92.00 73 LEU A N 1
ATOM 565 C CA . LEU A 1 73 ? 13.922 0.780 -23.873 1.00 92.00 73 LEU A CA 1
ATOM 566 C C . LEU A 1 73 ? 12.407 0.546 -23.809 1.00 92.00 73 LEU A C 1
ATOM 568 O O . LEU A 1 73 ? 11.807 0.755 -22.759 1.00 92.00 73 LEU A O 1
ATOM 572 N N . ARG A 1 74 ? 11.784 0.068 -24.891 1.00 88.94 74 ARG A N 1
ATOM 573 C CA . ARG A 1 74 ? 10.362 -0.300 -24.876 1.00 88.94 74 ARG A CA 1
ATOM 574 C C . ARG A 1 74 ? 10.088 -1.500 -23.967 1.00 88.94 74 ARG A C 1
ATOM 576 O O . ARG A 1 74 ? 9.133 -1.469 -23.210 1.00 88.94 74 ARG A O 1
ATOM 583 N N . GLU A 1 75 ? 10.925 -2.528 -23.987 1.00 90.00 75 GLU A N 1
ATOM 584 C CA . GLU A 1 75 ? 10.747 -3.688 -23.106 1.00 90.00 75 GLU A CA 1
ATOM 585 C C . GLU A 1 75 ? 10.922 -3.331 -21.627 1.00 90.00 75 GLU A C 1
ATOM 587 O O . GLU A 1 75 ? 10.186 -3.831 -20.776 1.00 90.00 75 GLU A O 1
ATOM 592 N N . ILE A 1 76 ? 11.889 -2.461 -21.309 1.00 87.38 76 ILE A N 1
ATOM 593 C CA . ILE A 1 76 ? 12.058 -1.919 -19.955 1.00 87.38 76 ILE A CA 1
ATOM 594 C C . ILE A 1 76 ? 10.811 -1.135 -19.560 1.00 87.38 76 ILE A C 1
ATOM 596 O O . ILE A 1 76 ? 10.307 -1.322 -18.457 1.00 87.38 76 ILE A O 1
ATOM 600 N N . TRP A 1 77 ? 10.293 -0.299 -20.461 1.00 84.88 77 TRP A N 1
ATOM 601 C CA . TRP A 1 77 ? 9.057 0.440 -20.237 1.00 84.88 77 TRP A CA 1
ATOM 602 C C . TRP A 1 77 ? 7.884 -0.486 -19.924 1.00 84.88 77 TRP A C 1
ATOM 604 O O . TRP A 1 77 ? 7.256 -0.335 -18.883 1.00 84.88 77 TRP A O 1
ATOM 614 N N . ASP A 1 78 ? 7.632 -1.484 -20.765 1.00 83.19 78 ASP A N 1
ATOM 615 C CA . ASP A 1 78 ? 6.497 -2.393 -20.602 1.00 83.19 78 ASP A CA 1
ATOM 616 C C . ASP A 1 78 ? 6.596 -3.215 -19.302 1.00 83.19 78 ASP A C 1
ATOM 618 O O . ASP A 1 78 ? 5.581 -3.501 -18.669 1.00 83.19 78 ASP A O 1
ATOM 622 N N . LYS A 1 79 ? 7.816 -3.557 -18.860 1.00 80.88 79 LYS A N 1
ATOM 623 C CA . LYS A 1 79 ? 8.056 -4.269 -17.592 1.00 80.88 79 LYS A CA 1
ATOM 624 C C . LYS A 1 79 ? 7.947 -3.360 -16.368 1.00 80.88 79 LYS A C 1
ATOM 626 O O . LYS A 1 79 ? 7.342 -3.750 -15.372 1.00 80.88 79 LYS A O 1
ATOM 631 N N . CYS A 1 80 ? 8.537 -2.169 -16.404 1.00 70.94 80 CYS A N 1
ATOM 632 C CA . CYS A 1 80 ? 8.547 -1.248 -15.263 1.00 70.94 80 CYS A CA 1
ATOM 633 C C . CYS A 1 80 ? 7.207 -0.532 -15.079 1.00 70.94 80 CYS A C 1
ATOM 635 O O . CYS A 1 80 ? 6.801 -0.277 -13.951 1.00 70.94 80 CYS A O 1
ATOM 637 N N . CYS A 1 81 ? 6.507 -0.255 -16.175 1.00 64.81 81 CYS A N 1
ATOM 638 C CA . CYS A 1 81 ? 5.153 0.286 -16.190 1.00 64.81 81 CYS A CA 1
ATOM 639 C C . CYS A 1 81 ? 4.113 -0.827 -16.348 1.00 64.81 81 CYS A C 1
ATOM 641 O O . CYS A 1 81 ? 3.043 -0.579 -16.907 1.00 64.81 81 CYS A O 1
ATOM 643 N N . SER A 1 82 ? 4.423 -2.042 -15.860 1.00 60.12 82 SER A N 1
ATOM 644 C CA . SER A 1 82 ? 3.427 -3.086 -15.604 1.00 60.12 82 SER A CA 1
ATOM 645 C C . SER A 1 82 ? 2.209 -2.403 -15.009 1.00 60.12 82 SER A C 1
ATOM 647 O O . SER A 1 82 ? 2.326 -1.822 -13.932 1.00 60.12 82 SER A O 1
ATOM 649 N N . LYS A 1 83 ? 1.097 -2.394 -15.752 1.00 61.78 83 LYS A N 1
ATOM 650 C CA . LYS A 1 83 ? -0.132 -1.702 -15.371 1.00 61.78 83 LYS A CA 1
ATOM 651 C C . LYS A 1 83 ? -0.486 -2.138 -13.953 1.00 61.78 83 LYS A C 1
ATOM 653 O O . LYS A 1 83 ? -1.010 -3.234 -13.760 1.00 61.78 83 LYS A O 1
ATOM 658 N N . SER A 1 84 ? -0.179 -1.310 -12.956 1.00 63.94 84 SER A N 1
ATOM 659 C CA . SER A 1 84 ? -0.959 -1.318 -11.730 1.00 63.94 84 SER A CA 1
ATOM 660 C C . SER A 1 84 ? -2.392 -1.211 -12.214 1.00 63.94 84 SER A C 1
ATOM 662 O O . SER A 1 84 ? -2.676 -0.302 -12.994 1.00 63.94 84 SER A O 1
ATOM 664 N N . SER A 1 85 ? -3.219 -2.208 -11.890 1.00 71.31 85 SER A N 1
ATOM 665 C CA . SER A 1 85 ? -4.619 -2.216 -12.312 1.00 71.31 85 SER A CA 1
ATOM 666 C C . SER A 1 85 ? -5.176 -0.822 -12.052 1.00 71.31 85 SER A C 1
ATOM 668 O O . SER A 1 85 ? -5.011 -0.330 -10.935 1.00 71.31 85 SER A O 1
ATOM 670 N N . ASP A 1 86 ? -5.755 -0.171 -13.062 1.00 75.44 86 ASP A N 1
ATOM 671 C CA . ASP A 1 86 ? -6.318 1.174 -12.897 1.00 75.44 86 ASP A CA 1
ATOM 672 C C . ASP A 1 86 ? -7.303 1.183 -11.709 1.00 75.44 86 ASP A C 1
ATOM 674 O O . ASP A 1 86 ? -7.331 2.126 -10.932 1.00 75.44 86 ASP A O 1
ATOM 678 N N . GLU A 1 87 ? -7.967 0.047 -11.458 1.00 81.00 87 GLU A N 1
ATOM 679 C CA . GLU A 1 87 ? -8.795 -0.224 -10.278 1.00 81.00 87 GLU A CA 1
ATOM 680 C C . GLU A 1 87 ? -8.043 -0.099 -8.938 1.00 81.00 87 GLU A C 1
ATOM 682 O O . GLU A 1 87 ? -8.582 0.428 -7.972 1.00 81.00 87 GLU A O 1
ATOM 687 N N . VAL A 1 88 ? -6.790 -0.558 -8.848 1.00 83.00 88 VAL A N 1
ATOM 688 C CA . VAL A 1 88 ? -5.965 -0.416 -7.634 1.00 83.00 88 VAL A CA 1
ATOM 689 C C . VAL A 1 88 ? -5.558 1.039 -7.435 1.00 83.00 88 VAL A C 1
ATOM 691 O O . VAL A 1 88 ? -5.535 1.501 -6.298 1.00 83.00 88 VAL A O 1
ATOM 694 N N . ILE A 1 89 ? -5.256 1.766 -8.514 1.00 82.88 89 ILE A N 1
ATOM 695 C CA . ILE A 1 89 ? -4.947 3.198 -8.427 1.00 82.88 89 ILE A CA 1
ATOM 696 C C . ILE A 1 89 ? -6.186 3.962 -7.954 1.00 82.88 89 ILE A C 1
ATOM 698 O O . ILE A 1 89 ? -6.097 4.677 -6.961 1.00 82.88 89 ILE A O 1
ATOM 702 N N . GLU A 1 90 ? -7.343 3.753 -8.589 1.00 84.31 90 GLU A N 1
ATOM 703 C CA . GLU A 1 90 ? -8.610 4.381 -8.195 1.00 84.31 90 GLU A CA 1
ATOM 704 C C . GLU A 1 90 ? -8.984 4.048 -6.745 1.00 84.31 90 GLU A C 1
ATOM 706 O O . GLU A 1 90 ? -9.417 4.922 -5.993 1.00 84.31 90 GLU A O 1
ATOM 711 N N . LEU A 1 91 ? -8.770 2.802 -6.308 1.00 87.88 91 LEU A N 1
ATOM 712 C CA . LEU A 1 91 ? -9.034 2.395 -4.930 1.00 87.88 91 LEU A CA 1
ATOM 713 C C . LEU A 1 91 ? -8.103 3.110 -3.943 1.00 87.88 91 LEU A C 1
ATOM 715 O O . LEU A 1 91 ? -8.578 3.624 -2.929 1.00 87.88 91 LEU A O 1
ATOM 719 N N . LEU A 1 92 ? -6.804 3.196 -4.237 1.00 88.31 92 LEU A N 1
ATOM 720 C CA . LEU A 1 92 ? -5.843 3.927 -3.406 1.00 88.31 92 LEU A CA 1
ATOM 721 C C . LEU A 1 92 ? -6.158 5.428 -3.357 1.00 88.31 92 LEU A C 1
ATOM 723 O O . LEU A 1 92 ? -6.130 6.018 -2.277 1.00 88.31 92 LEU A O 1
ATOM 727 N N . GLU A 1 93 ? -6.532 6.030 -4.486 1.00 86.62 93 GLU A N 1
ATOM 728 C CA . GLU A 1 93 ? -6.966 7.428 -4.558 1.00 86.62 93 GLU A CA 1
ATOM 729 C C . GLU A 1 93 ? -8.248 7.664 -3.751 1.00 86.62 93 GLU A C 1
ATOM 731 O O . GLU A 1 93 ? -8.317 8.620 -2.977 1.00 86.62 93 GLU A O 1
ATOM 736 N N . SER A 1 94 ? -9.233 6.762 -3.845 1.00 88.31 94 SER A N 1
ATOM 737 C CA . SER A 1 94 ? -10.472 6.832 -3.057 1.00 88.31 94 SER 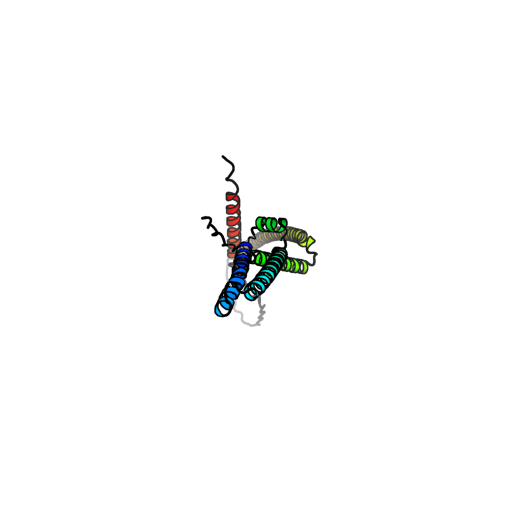A CA 1
ATOM 738 C C . SER A 1 94 ? -10.224 6.705 -1.548 1.00 88.31 94 SER A C 1
ATOM 740 O O . SER A 1 94 ? -10.941 7.307 -0.748 1.00 88.31 94 SER A O 1
ATOM 742 N N . ALA A 1 95 ? -9.167 5.985 -1.156 1.00 86.94 95 ALA A N 1
ATOM 743 C CA . ALA A 1 95 ? -8.696 5.879 0.222 1.00 86.94 95 ALA A CA 1
ATOM 744 C C . ALA A 1 95 ? -7.790 7.056 0.652 1.00 86.94 95 ALA A C 1
ATOM 746 O O . ALA A 1 95 ? -7.335 7.095 1.795 1.00 86.94 95 ALA A O 1
ATOM 747 N N . GLY A 1 96 ? -7.501 8.017 -0.236 1.00 87.75 96 GLY A N 1
ATOM 748 C CA . GLY A 1 96 ? -6.602 9.147 0.033 1.00 87.75 96 GLY A CA 1
ATOM 749 C C . GLY A 1 96 ? -5.121 8.761 0.155 1.00 87.75 96 GLY A C 1
ATOM 750 O O . GLY A 1 96 ? -4.312 9.520 0.709 1.00 87.75 96 GLY A O 1
ATOM 751 N N . ILE A 1 97 ? -4.753 7.576 -0.337 1.00 90.62 97 ILE A N 1
ATOM 752 C CA . ILE A 1 97 ? -3.396 7.036 -0.317 1.00 90.62 97 ILE A CA 1
ATOM 753 C C . ILE A 1 97 ? -2.706 7.422 -1.625 1.00 90.62 97 ILE A C 1
ATOM 755 O O . ILE A 1 97 ? -2.702 6.683 -2.605 1.00 90.62 97 ILE A O 1
ATOM 759 N N . CYS A 1 98 ? -2.113 8.612 -1.626 1.00 83.62 98 CYS A N 1
ATOM 760 C CA . CYS A 1 98 ? -1.513 9.198 -2.822 1.00 83.62 98 CYS A CA 1
ATOM 761 C C . CYS A 1 98 ? 0.000 8.970 -2.926 1.00 83.62 98 CYS A C 1
ATOM 763 O O . CYS A 1 98 ? 0.630 9.525 -3.812 1.00 83.62 98 CYS A O 1
ATOM 765 N N . ASP A 1 99 ? 0.629 8.222 -2.023 1.00 85.06 99 ASP A N 1
ATOM 766 C CA . ASP A 1 99 ? 2.068 7.979 -2.089 1.00 85.06 99 ASP A CA 1
ATOM 767 C C . ASP A 1 99 ? 2.469 6.698 -1.348 1.00 85.06 99 ASP A C 1
ATOM 769 O O . ASP A 1 99 ? 1.703 6.112 -0.576 1.00 85.06 99 ASP A O 1
ATOM 773 N N . ALA A 1 100 ? 3.691 6.243 -1.625 1.00 85.06 100 ALA A N 1
ATOM 774 C CA . ALA A 1 100 ? 4.221 5.000 -1.078 1.00 85.06 100 ALA A CA 1
ATOM 775 C C . ALA A 1 100 ? 4.415 5.051 0.446 1.00 85.06 100 ALA A C 1
ATOM 777 O O . ALA A 1 100 ? 4.307 4.017 1.104 1.00 85.06 100 ALA A O 1
ATOM 778 N N . GLU A 1 101 ? 4.697 6.226 1.014 1.00 87.06 101 GLU A N 1
ATOM 779 C CA . GLU A 1 101 ? 4.875 6.393 2.457 1.00 87.06 101 GLU A CA 1
ATOM 780 C C . GLU A 1 101 ? 3.529 6.279 3.176 1.00 87.06 101 GLU A C 1
ATOM 782 O O . GLU A 1 101 ? 3.403 5.499 4.120 1.00 87.06 101 GLU A O 1
ATOM 787 N N . ARG A 1 102 ? 2.490 6.946 2.666 1.00 88.38 102 ARG A N 1
ATOM 788 C CA . ARG A 1 102 ? 1.107 6.797 3.131 1.00 88.38 102 ARG A CA 1
ATOM 789 C C . ARG A 1 102 ? 0.622 5.361 3.034 1.00 88.38 102 ARG A C 1
ATOM 791 O O . ARG A 1 102 ? 0.043 4.864 3.995 1.00 88.38 102 ARG A O 1
ATOM 798 N N . LEU A 1 103 ? 0.884 4.679 1.917 1.00 91.31 103 LEU A N 1
ATOM 799 C CA . LEU A 1 103 ? 0.502 3.274 1.761 1.00 91.31 103 LEU A CA 1
ATOM 800 C C . LEU A 1 103 ? 1.190 2.401 2.814 1.00 91.31 103 LEU A C 1
ATOM 802 O O . LEU A 1 103 ? 0.547 1.577 3.461 1.00 91.31 103 LEU A O 1
ATOM 806 N N . LYS A 1 104 ? 2.493 2.603 3.021 1.00 92.88 104 LYS A N 1
ATOM 807 C CA . LYS A 1 104 ? 3.266 1.874 4.028 1.00 92.88 104 LYS A CA 1
ATOM 808 C C . LYS A 1 104 ? 2.737 2.119 5.443 1.00 92.88 104 LYS A C 1
ATOM 810 O O . LYS A 1 104 ? 2.596 1.163 6.206 1.00 92.88 104 LYS A O 1
ATOM 815 N N . ASN A 1 105 ? 2.436 3.368 5.785 1.00 92.06 105 ASN A N 1
ATOM 816 C CA . ASN A 1 105 ? 1.887 3.724 7.092 1.00 92.06 105 ASN A CA 1
ATOM 817 C C . ASN A 1 105 ? 0.519 3.067 7.297 1.00 92.06 105 ASN A C 1
ATOM 819 O O . ASN A 1 105 ? 0.324 2.380 8.294 1.00 92.06 105 ASN A O 1
ATOM 823 N N . HIS A 1 106 ? -0.370 3.151 6.305 1.00 92.06 106 HIS A N 1
ATOM 824 C CA . HIS A 1 106 ? -1.691 2.528 6.369 1.00 92.06 106 HIS A CA 1
ATOM 825 C C . HIS A 1 106 ? -1.614 0.998 6.521 1.00 92.06 106 HIS A C 1
ATOM 827 O O . HIS A 1 106 ? -2.386 0.400 7.269 1.00 92.06 106 HIS A O 1
ATOM 833 N N . LEU A 1 107 ? -0.675 0.334 5.838 1.00 94.00 107 LEU A N 1
ATOM 834 C CA . LEU A 1 107 ? -0.460 -1.108 6.001 1.00 94.00 107 LEU A CA 1
ATOM 835 C C . LEU A 1 107 ? 0.060 -1.458 7.402 1.00 94.00 107 LEU A C 1
ATOM 837 O O . LEU A 1 107 ? -0.385 -2.447 7.982 1.00 94.00 107 LEU A O 1
ATOM 841 N N . THR A 1 108 ? 0.950 -0.630 7.952 1.00 95.06 108 THR A N 1
ATOM 842 C CA . THR A 1 108 ? 1.484 -0.804 9.312 1.00 95.06 108 THR A CA 1
ATOM 843 C C . THR A 1 108 ? 0.372 -0.647 10.352 1.00 95.06 108 THR A C 1
ATOM 845 O O . THR A 1 108 ? 0.211 -1.509 11.211 1.00 95.06 108 THR A O 1
ATOM 848 N N . GLU A 1 109 ? -0.464 0.387 10.230 1.00 94.56 109 GLU A N 1
ATOM 849 C CA . GLU A 1 109 ? -1.625 0.603 11.105 1.00 94.56 109 GLU A CA 1
ATOM 850 C C . GLU A 1 109 ? -2.623 -0.564 11.036 1.00 94.56 109 GLU A C 1
ATOM 852 O O . GLU A 1 109 ? -3.119 -1.032 12.065 1.00 94.56 109 GLU A O 1
ATOM 857 N N . CYS A 1 110 ? -2.895 -1.092 9.837 1.00 93.31 110 CYS A N 1
ATOM 858 C CA . CYS A 1 110 ? -3.732 -2.283 9.679 1.00 93.31 110 CYS A CA 1
ATOM 859 C C . CYS A 1 110 ? -3.132 -3.515 10.374 1.00 93.31 110 CYS A C 1
ATOM 861 O O . CYS A 1 110 ? -3.869 -4.300 10.977 1.00 93.31 110 CYS A O 1
ATOM 863 N N . GLU A 1 111 ? -1.814 -3.703 10.304 1.00 95.94 111 GLU A N 1
ATOM 864 C CA . GLU A 1 111 ? -1.125 -4.815 10.960 1.00 95.94 111 GLU A CA 1
ATOM 865 C C . GLU A 1 111 ? -1.167 -4.690 12.489 1.00 95.94 111 GLU A C 1
ATOM 867 O O . GLU A 1 111 ? -1.476 -5.661 13.187 1.00 95.94 111 GLU A O 1
ATOM 872 N N . GLU A 1 112 ? -0.956 -3.485 13.017 1.00 96.88 112 GLU A N 1
ATOM 873 C CA . GLU A 1 112 ? -1.091 -3.193 14.445 1.00 96.88 112 GLU A CA 1
ATOM 874 C C . GLU A 1 112 ? -2.518 -3.446 14.943 1.00 96.88 112 GLU A C 1
ATOM 876 O O . GLU A 1 112 ? -2.714 -4.109 15.968 1.00 96.88 112 GLU A O 1
ATOM 881 N N . MET A 1 113 ? -3.525 -2.989 14.194 1.00 95.19 113 MET A N 1
ATOM 882 C CA . MET A 1 113 ? -4.934 -3.200 14.522 1.00 95.19 113 MET A CA 1
ATOM 883 C C . MET A 1 113 ? -5.299 -4.686 14.511 1.00 95.19 113 MET A C 1
ATOM 885 O O . MET A 1 113 ? -5.971 -5.171 15.425 1.00 95.19 113 MET A O 1
ATOM 889 N N . LYS A 1 114 ? -4.808 -5.438 13.521 1.00 95.88 114 LYS A N 1
ATOM 890 C CA . LYS A 1 114 ? -4.982 -6.891 13.462 1.00 95.88 114 LYS A CA 1
ATOM 891 C C . LYS A 1 114 ? -4.321 -7.580 14.657 1.00 95.88 114 LYS A C 1
ATOM 893 O O . LYS A 1 114 ? -4.963 -8.394 15.312 1.00 95.88 114 LYS A O 1
ATOM 898 N N . SER A 1 115 ? -3.093 -7.194 15.007 1.00 95.75 115 SER A N 1
ATOM 899 C CA . SER A 1 115 ? -2.398 -7.705 16.196 1.00 95.75 115 SER A CA 1
ATOM 900 C C . SER A 1 115 ? -3.174 -7.415 17.487 1.00 95.75 115 SER A C 1
ATOM 902 O O . SER A 1 115 ? -3.253 -8.262 18.380 1.00 95.75 115 SER A O 1
ATOM 904 N N . ALA A 1 116 ? -3.777 -6.227 17.603 1.00 95.25 116 ALA A N 1
ATOM 905 C CA . ALA A 1 116 ? -4.616 -5.865 18.741 1.00 95.25 116 ALA A CA 1
ATOM 906 C C . ALA A 1 116 ? -5.891 -6.723 18.812 1.00 95.25 116 ALA A C 1
ATOM 908 O O . ALA A 1 116 ? -6.232 -7.213 19.892 1.00 95.25 116 ALA A O 1
ATOM 909 N N . LEU A 1 117 ? -6.557 -6.956 17.676 1.00 94.88 117 LEU A N 1
ATOM 910 C CA . LEU A 1 117 ? -7.716 -7.849 17.586 1.00 94.88 117 LEU A CA 1
ATOM 911 C C . LEU A 1 117 ? -7.354 -9.296 17.937 1.00 94.88 117 LEU A C 1
ATOM 913 O O . LEU A 1 117 ? -8.087 -9.931 18.693 1.00 94.88 117 LEU A O 1
ATOM 917 N N . ASP A 1 118 ? -6.210 -9.800 17.474 1.00 94.81 118 ASP A N 1
ATOM 918 C CA . ASP A 1 118 ? -5.739 -11.151 17.800 1.00 94.81 118 ASP A CA 1
ATOM 919 C C . ASP A 1 118 ? -5.482 -11.298 19.309 1.00 94.81 118 ASP A C 1
ATOM 921 O O . ASP A 1 118 ? -5.926 -12.263 19.937 1.00 94.81 118 ASP A O 1
ATOM 925 N N . LYS A 1 119 ? -4.842 -10.302 19.936 1.00 95.81 119 LYS A N 1
ATOM 926 C CA . LYS A 1 119 ? -4.648 -10.263 21.398 1.00 95.81 119 LYS A CA 1
ATOM 927 C C . LYS A 1 119 ? -5.978 -10.216 22.153 1.00 95.81 119 LYS A C 1
ATOM 929 O O . LYS A 1 119 ? -6.098 -10.838 23.208 1.00 95.81 119 LYS A O 1
ATOM 934 N N . LEU A 1 120 ? -6.966 -9.474 21.650 1.00 94.25 120 LEU A N 1
ATOM 935 C CA . LEU A 1 120 ? -8.308 -9.425 22.238 1.00 94.25 120 LEU A CA 1
ATOM 936 C C . LEU A 1 120 ? -9.022 -10.773 22.119 1.00 94.25 120 LEU A C 1
ATOM 938 O O . LEU A 1 120 ? -9.575 -11.242 23.108 1.00 94.25 120 LEU A O 1
ATOM 942 N N . SER A 1 121 ? -8.957 -11.421 20.955 1.00 95.31 121 SER A N 1
ATOM 943 C CA . SER A 1 121 ? -9.495 -12.771 20.743 1.00 95.31 121 SER A CA 1
ATOM 944 C C . SER A 1 121 ? -8.891 -13.783 21.713 1.00 95.31 121 SER A C 1
ATOM 946 O O . SER A 1 121 ? -9.638 -14.538 22.334 1.00 95.31 121 SER A O 1
ATOM 948 N N . GLN A 1 122 ? -7.569 -13.749 21.913 1.00 94.75 122 GLN A N 1
ATOM 949 C CA . GLN A 1 122 ? -6.889 -14.608 22.885 1.00 94.75 122 GLN A CA 1
ATOM 950 C C . GLN A 1 122 ? -7.358 -14.338 24.318 1.00 94.75 122 GLN A C 1
ATOM 952 O O . GLN A 1 122 ? -7.682 -15.275 25.038 1.00 94.75 122 GLN A O 1
ATOM 957 N N . LYS A 1 123 ? -7.437 -13.065 24.731 1.00 94.06 123 LYS A N 1
ATOM 958 C CA . LYS A 1 123 ? -7.883 -12.687 26.084 1.00 94.06 123 LYS A CA 1
ATOM 959 C C . LYS A 1 123 ? -9.340 -13.043 26.367 1.00 94.06 123 LYS A C 1
ATOM 961 O O . LYS A 1 123 ? -9.680 -13.324 27.508 1.00 94.06 123 LYS A O 1
ATOM 966 N N . LEU A 1 124 ? -10.194 -12.968 25.350 1.00 92.56 124 LEU A N 1
ATOM 967 C CA . LEU A 1 124 ? -11.617 -13.294 25.451 1.00 92.56 124 LEU A CA 1
ATOM 968 C C . LEU A 1 124 ? -11.904 -14.775 25.175 1.00 92.56 124 LEU A C 1
ATOM 970 O O . LEU A 1 124 ? -13.071 -15.163 25.188 1.00 92.56 124 LEU A O 1
ATOM 974 N N . GLU A 1 125 ? -10.867 -15.570 24.884 1.00 94.81 125 GLU A N 1
ATOM 975 C CA . GLU A 1 125 ? -10.960 -16.992 24.534 1.00 94.81 125 GLU A CA 1
ATOM 976 C C . GLU A 1 125 ? -12.037 -17.265 23.468 1.00 94.81 125 GLU A C 1
ATOM 978 O O . GLU A 1 125 ? -12.807 -18.224 23.541 1.00 94.81 125 GLU A O 1
ATOM 983 N N . CYS A 1 126 ? -12.129 -16.390 22.461 1.00 94.19 126 CYS A N 1
ATOM 984 C CA . CYS A 1 126 ? -13.148 -16.483 21.417 1.00 94.19 126 CYS A CA 1
ATOM 985 C C . CYS A 1 126 ? -12.570 -16.191 20.026 1.00 94.19 126 CYS A C 1
ATOM 987 O O . CYS A 1 126 ? -11.587 -15.459 19.919 1.00 94.19 126 CYS A O 1
ATOM 989 N N . PRO A 1 127 ? -13.157 -16.725 18.939 1.00 94.31 127 PRO A N 1
ATOM 990 C CA . PRO A 1 127 ? -12.717 -16.411 17.580 1.00 94.31 127 PRO A CA 1
ATOM 991 C C . PRO A 1 127 ? -12.853 -14.918 17.252 1.00 94.31 127 PRO A C 1
ATOM 993 O O . PRO A 1 127 ? -13.797 -14.273 17.708 1.00 94.31 127 PRO A O 1
ATOM 996 N N . LEU A 1 128 ? -11.981 -14.396 16.377 1.00 92.06 128 LEU A N 1
ATOM 997 C CA . LEU A 1 128 ? -11.994 -12.990 15.934 1.00 92.06 128 LEU A CA 1
ATOM 998 C C . LEU A 1 128 ? -13.386 -12.523 15.463 1.00 92.06 128 LEU A C 1
ATOM 1000 O O . LEU A 1 128 ? -13.832 -11.429 15.797 1.00 92.06 128 LEU A O 1
ATOM 1004 N N . SER A 1 129 ? -14.110 -13.393 14.749 1.00 93.06 129 SER A N 1
ATOM 1005 C CA . SER A 1 129 ? -15.464 -13.136 14.234 1.00 93.06 129 SER A CA 1
ATOM 1006 C C . SER A 1 129 ? -16.531 -12.956 15.318 1.00 93.06 129 SER A C 1
ATOM 1008 O O . SER A 1 129 ? -17.630 -12.492 15.026 1.00 93.06 129 SER A O 1
ATOM 1010 N N . GLN A 1 130 ? -16.233 -13.320 16.566 1.00 94.69 130 GLN A N 1
ATOM 1011 C CA . GLN A 1 130 ? -17.156 -13.235 17.695 1.00 94.69 130 GLN A CA 1
ATOM 1012 C C . GLN A 1 130 ? -16.786 -12.135 18.697 1.00 94.69 130 GLN A C 1
ATOM 1014 O O . GLN A 1 130 ? -17.565 -11.913 19.625 1.00 94.69 130 GLN A O 1
ATOM 1019 N N . ILE A 1 131 ? -15.661 -11.426 18.509 1.00 94.38 131 ILE A N 1
ATOM 1020 C CA . ILE A 1 131 ? -15.204 -10.367 19.426 1.00 94.38 131 ILE A CA 1
ATOM 1021 C C . ILE A 1 131 ? -16.295 -9.314 19.629 1.00 94.38 131 ILE A C 1
ATOM 1023 O O . ILE A 1 131 ? -16.590 -8.973 20.769 1.00 94.38 131 ILE A O 1
ATOM 1027 N N . SER A 1 132 ? -16.930 -8.838 18.552 1.00 94.00 132 SER A N 1
ATOM 1028 C CA . SER A 1 132 ? -17.987 -7.819 18.646 1.00 94.00 132 SER A CA 1
ATOM 1029 C C . SER A 1 132 ? -19.156 -8.296 19.508 1.00 94.00 132 SER A C 1
ATOM 1031 O O . SER A 1 132 ? -19.531 -7.618 20.456 1.00 94.00 132 SER A O 1
ATOM 1033 N N . ARG A 1 133 ? -19.670 -9.508 19.260 1.00 94.31 133 ARG A N 1
ATOM 1034 C CA . ARG A 1 133 ? -20.759 -10.080 20.066 1.00 94.31 133 ARG A CA 1
ATOM 1035 C C . ARG A 1 133 ? -20.356 -10.234 21.534 1.00 94.31 133 ARG A C 1
ATOM 1037 O O . ARG A 1 133 ? -21.144 -9.940 22.426 1.00 94.31 133 ARG A O 1
ATOM 1044 N N . LYS A 1 134 ? -19.128 -10.692 21.795 1.00 93.62 134 LYS A N 1
ATOM 1045 C CA . LYS A 1 134 ? -18.602 -10.841 23.159 1.00 93.62 134 LYS A CA 1
ATOM 1046 C C . LYS A 1 134 ? -18.427 -9.499 23.866 1.00 93.62 134 LYS A C 1
ATOM 1048 O O . LYS A 1 134 ? -18.688 -9.419 25.064 1.00 93.62 134 LYS A O 1
ATOM 1053 N N . ALA A 1 135 ? -18.026 -8.459 23.140 1.00 93.56 135 ALA A N 1
ATOM 1054 C CA . ALA A 1 135 ? -17.954 -7.102 23.662 1.00 93.56 135 ALA A CA 1
ATOM 1055 C C . ALA A 1 135 ? -19.348 -6.593 24.062 1.00 93.56 135 ALA A C 1
ATOM 1057 O O . ALA A 1 135 ? -19.504 -6.088 25.172 1.00 93.56 135 ALA A O 1
ATOM 1058 N N . ASP A 1 136 ? -20.369 -6.817 23.232 1.00 94.50 136 ASP A N 1
ATOM 1059 C CA . ASP A 1 136 ? -21.751 -6.433 23.545 1.00 94.50 136 ASP A CA 1
ATOM 1060 C C . ASP A 1 136 ? -22.297 -7.192 24.769 1.00 94.50 136 ASP A C 1
ATOM 1062 O O . ASP A 1 136 ? -22.868 -6.589 25.680 1.00 94.50 136 ASP A O 1
ATOM 1066 N N . GLU A 1 137 ? -22.063 -8.508 24.852 1.00 94.88 137 GLU A N 1
ATOM 1067 C CA . GLU A 1 137 ? -22.414 -9.328 26.025 1.00 94.88 137 GLU A CA 1
ATOM 1068 C C . GLU A 1 137 ? -21.754 -8.793 27.310 1.00 94.88 137 GLU A C 1
ATOM 1070 O O . GLU A 1 137 ? -22.406 -8.666 28.355 1.00 94.88 137 GLU A O 1
ATOM 1075 N N . ALA A 1 138 ? -20.465 -8.446 27.241 1.00 93.75 138 ALA A N 1
ATOM 1076 C CA . ALA A 1 138 ? -19.716 -7.897 28.367 1.00 93.75 138 ALA A CA 1
ATOM 1077 C C . ALA A 1 138 ? -20.222 -6.505 28.776 1.00 93.75 138 ALA A C 1
ATOM 1079 O O . ALA A 1 138 ? -20.346 -6.230 29.974 1.00 93.75 138 ALA A O 1
ATOM 1080 N N . LEU A 1 139 ? -20.569 -5.646 27.813 1.00 95.38 139 LEU A N 1
ATOM 1081 C CA . LEU A 1 139 ? -21.153 -4.327 28.068 1.00 95.38 139 LEU A CA 1
ATOM 1082 C C . LEU A 1 139 ? -22.504 -4.442 28.781 1.00 95.38 139 LEU A C 1
ATOM 1084 O O . LEU A 1 139 ? -22.708 -3.802 29.814 1.00 95.38 139 LEU A O 1
ATOM 1088 N N . MET A 1 140 ? -23.394 -5.314 28.300 1.00 96.19 140 MET A N 1
ATOM 1089 C CA . MET A 1 140 ? -24.705 -5.539 28.923 1.00 96.19 140 MET A CA 1
ATOM 1090 C C . MET A 1 140 ? -24.576 -6.120 30.335 1.00 96.19 140 MET A C 1
ATOM 1092 O O . MET A 1 140 ? -25.274 -5.695 31.261 1.00 96.19 140 MET A O 1
ATOM 1096 N N . THR A 1 141 ? -23.634 -7.045 30.533 1.00 96.25 141 THR A N 1
ATOM 1097 C CA . THR A 1 141 ? -23.345 -7.623 31.855 1.00 96.25 141 THR A CA 1
ATOM 1098 C C . THR A 1 141 ? -22.804 -6.563 32.815 1.00 96.25 141 THR A C 1
ATOM 1100 O O . THR A 1 141 ? -23.260 -6.468 33.956 1.00 96.25 141 THR A O 1
ATOM 1103 N N . THR A 1 142 ? -21.886 -5.714 32.346 1.00 96.38 142 THR A N 1
ATOM 1104 C CA . THR A 1 142 ? -21.309 -4.615 33.135 1.00 96.38 142 THR A CA 1
ATOM 1105 C C . THR A 1 142 ? -22.376 -3.594 33.528 1.00 96.38 142 THR A C 1
ATOM 1107 O O . THR A 1 142 ? -22.438 -3.188 34.689 1.00 96.38 142 THR A O 1
ATOM 1110 N N . ALA A 1 143 ? -23.273 -3.232 32.606 1.00 96.81 143 ALA A N 1
ATOM 1111 C CA . ALA A 1 143 ? -24.392 -2.336 32.887 1.00 96.81 143 ALA A CA 1
ATOM 1112 C C . ALA A 1 143 ? -25.352 -2.925 33.937 1.00 96.81 143 ALA A C 1
ATOM 1114 O O . ALA A 1 143 ? -25.746 -2.234 34.880 1.00 96.81 143 ALA A O 1
ATOM 1115 N N . SER A 1 144 ? -25.684 -4.218 33.833 1.00 97.12 144 SER A N 1
ATOM 1116 C CA . SER A 1 144 ? -26.534 -4.887 34.823 1.00 97.12 144 SER A CA 1
ATOM 1117 C C . SER A 1 144 ? -25.879 -4.966 36.204 1.00 97.12 144 SER A C 1
ATOM 1119 O O . SER A 1 144 ? -26.565 -4.750 37.205 1.00 97.12 144 SER A O 1
ATOM 1121 N N . LEU A 1 145 ? -24.581 -5.273 36.275 1.00 97.31 145 LEU A N 1
ATOM 1122 C CA . LEU A 1 145 ? -23.835 -5.311 37.536 1.00 97.31 145 LEU A CA 1
ATOM 1123 C C . LEU A 1 145 ? -23.728 -3.921 38.164 1.00 97.31 145 LEU A C 1
ATOM 1125 O O . LEU A 1 145 ? -23.925 -3.784 39.369 1.00 97.31 145 LEU A O 1
ATOM 1129 N N . SER A 1 146 ? -23.483 -2.889 37.354 1.00 97.00 146 SER A N 1
ATOM 1130 C CA . SER A 1 146 ? -23.450 -1.499 37.810 1.00 97.00 146 SER A CA 1
ATOM 1131 C C . SER A 1 146 ? -24.782 -1.082 38.440 1.00 97.00 146 SER A C 1
ATOM 1133 O O . SER A 1 146 ? -24.785 -0.557 39.553 1.00 97.00 146 SER A O 1
ATOM 1135 N N . LYS A 1 147 ? -25.911 -1.414 37.798 1.00 97.81 147 LYS A N 1
ATOM 1136 C CA . LYS A 1 147 ? -27.252 -1.153 38.339 1.00 97.81 147 LYS A CA 1
ATOM 1137 C C . LYS A 1 147 ? -27.497 -1.869 39.674 1.00 97.81 147 LYS A C 1
ATOM 1139 O O . LYS A 1 147 ? -27.926 -1.243 40.640 1.00 97.81 147 LYS A O 1
ATOM 1144 N N . LYS A 1 148 ? -27.173 -3.163 39.764 1.00 97.75 148 LYS A N 1
ATOM 1145 C CA . LYS A 1 148 ? -27.297 -3.913 41.028 1.00 97.75 148 LYS A CA 1
ATOM 1146 C C . LYS A 1 148 ? -26.409 -3.328 42.125 1.00 97.75 148 LYS A C 1
ATOM 1148 O O . LYS A 1 148 ? -26.810 -3.254 43.281 1.00 97.75 148 LYS A O 1
ATOM 1153 N N . SER A 1 149 ? -25.205 -2.884 41.769 1.00 96.69 149 SER A N 1
ATOM 1154 C CA . SER A 1 149 ? -24.297 -2.241 42.714 1.00 96.69 149 SER A CA 1
ATOM 1155 C C . SER A 1 149 ? -24.846 -0.912 43.233 1.00 96.69 149 SER A C 1
ATOM 1157 O O . SER A 1 149 ? -24.631 -0.610 44.406 1.00 96.69 149 SER A O 1
ATOM 1159 N N . SER A 1 150 ? -25.535 -0.115 42.405 1.00 97.38 150 SER A N 1
ATOM 1160 C CA . SER A 1 150 ? -26.195 1.105 42.884 1.00 97.38 150 SER A CA 1
ATOM 1161 C C . SER A 1 150 ? -27.375 0.796 43.801 1.00 97.38 150 SER A C 1
ATOM 1163 O O . SER A 1 150 ? -27.484 1.420 44.850 1.00 97.38 150 SER A O 1
ATOM 1165 N N . GLU A 1 151 ? -28.189 -0.208 43.467 1.00 97.75 151 GLU A N 1
ATOM 1166 C CA . GLU A 1 151 ? -29.326 -0.637 44.297 1.00 97.75 151 GLU A CA 1
ATOM 1167 C C . GLU A 1 151 ? -28.860 -1.106 45.685 1.00 97.75 151 GLU A C 1
ATOM 1169 O O . GLU A 1 151 ? -29.336 -0.602 46.700 1.00 97.75 151 GLU A O 1
ATOM 1174 N N . MET A 1 152 ? -27.849 -1.983 45.748 1.00 96.94 152 MET A N 1
ATOM 1175 C CA . MET A 1 152 ? -27.283 -2.437 47.028 1.00 96.94 152 MET A CA 1
ATOM 1176 C C . MET A 1 152 ? -26.675 -1.288 47.841 1.00 96.94 152 MET A C 1
ATOM 1178 O O . MET A 1 152 ? -26.748 -1.284 49.067 1.00 96.94 152 MET A O 1
ATOM 1182 N N . LYS A 1 153 ? -26.081 -0.287 47.180 1.00 97.56 153 LYS A N 1
ATOM 1183 C CA . LYS A 1 153 ? -25.545 0.899 47.861 1.00 97.56 153 LYS A CA 1
ATOM 1184 C C . LYS A 1 153 ? -26.656 1.757 48.471 1.00 97.56 153 LYS A C 1
ATOM 1186 O O . LYS A 1 153 ? -26.483 2.288 49.565 1.00 97.56 153 LYS A O 1
ATOM 1191 N N . GLU A 1 154 ? -27.780 1.913 47.777 1.00 97.44 154 GLU A N 1
ATOM 1192 C CA . GLU A 1 154 ? -28.952 2.623 48.301 1.00 97.44 154 GLU A CA 1
ATOM 1193 C C . GLU A 1 154 ? -29.577 1.890 49.493 1.00 97.44 154 GLU A C 1
ATOM 1195 O O . GLU A 1 154 ? -29.951 2.529 50.478 1.00 97.44 154 GLU A O 1
ATOM 1200 N N . GLU A 1 155 ? -29.650 0.561 49.432 1.00 97.25 155 GLU A N 1
ATOM 1201 C CA . GLU A 1 155 ? -30.141 -0.270 50.532 1.00 97.25 155 GLU A CA 1
ATOM 1202 C C . GLU A 1 155 ? -29.227 -0.191 51.759 1.00 97.25 155 GLU A C 1
ATOM 1204 O O . GLU A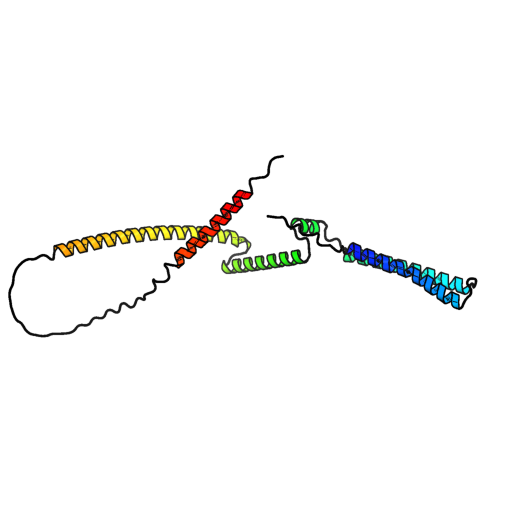 1 155 ? -29.703 0.111 52.853 1.00 97.25 155 GLU A O 1
ATOM 1209 N N . LEU A 1 156 ? -27.909 -0.300 51.567 1.00 96.94 156 LEU A N 1
ATOM 1210 C CA . LEU A 1 156 ? -26.928 -0.126 52.640 1.00 96.94 156 LEU A CA 1
ATOM 1211 C C . LEU A 1 156 ? -27.043 1.253 53.310 1.00 96.94 156 LEU A C 1
ATOM 1213 O O . LEU A 1 156 ? -26.997 1.360 54.535 1.00 96.94 156 LEU A O 1
ATOM 1217 N N . ASN A 1 157 ? -27.227 2.319 52.525 1.00 96.69 157 ASN A N 1
ATOM 1218 C CA . ASN A 1 157 ? -27.430 3.664 53.068 1.00 96.69 157 ASN A CA 1
ATOM 1219 C C . ASN A 1 157 ? -28.720 3.758 53.895 1.00 96.69 157 ASN A C 1
ATOM 1221 O O . ASN A 1 157 ? -28.740 4.411 54.939 1.00 96.69 157 ASN A O 1
ATOM 1225 N N . ARG A 1 158 ? -29.799 3.109 53.443 1.00 97.00 158 ARG A N 1
ATOM 1226 C CA . ARG A 1 158 ? -31.080 3.070 54.157 1.00 97.00 158 ARG A CA 1
ATOM 1227 C C . ARG A 1 158 ? -30.948 2.348 55.496 1.00 97.00 158 ARG A C 1
ATOM 1229 O O . ARG A 1 158 ? -31.412 2.874 56.505 1.00 97.00 158 ARG A O 1
ATOM 1236 N N . GLU A 1 159 ? -30.310 1.182 55.515 1.00 96.00 159 GLU A N 1
ATOM 1237 C CA . GLU A 1 159 ? -30.053 0.439 56.753 1.00 96.00 159 GLU A CA 1
ATOM 1238 C C . GLU A 1 159 ? -29.130 1.219 57.695 1.00 96.00 159 GLU A C 1
ATOM 1240 O O . GLU A 1 159 ? -29.396 1.295 58.894 1.00 96.00 159 GLU A O 1
ATOM 1245 N N . GLY A 1 160 ? -28.104 1.889 57.161 1.00 96.75 160 GLY A N 1
ATOM 1246 C CA . GLY A 1 160 ? -27.230 2.769 57.938 1.00 96.75 160 GLY A CA 1
ATOM 1247 C C . GLY A 1 160 ? -27.994 3.882 58.665 1.00 96.75 160 GLY A C 1
ATOM 1248 O O . GLY A 1 160 ? -27.743 4.129 59.845 1.00 96.75 160 GLY A O 1
ATOM 1249 N N . LEU A 1 161 ? -28.979 4.505 58.005 1.00 96.69 161 LEU A N 1
ATOM 1250 C CA . LEU A 1 161 ? -29.860 5.493 58.640 1.00 96.69 161 LEU A CA 1
ATOM 1251 C C . LEU A 1 161 ? -30.720 4.869 59.750 1.00 96.69 161 LEU A C 1
ATOM 1253 O O . LEU A 1 161 ? -30.845 5.457 60.821 1.00 96.69 161 LEU A O 1
ATOM 1257 N N . GLN A 1 162 ? -31.271 3.670 59.534 1.00 96.81 162 GLN A N 1
ATOM 1258 C CA . GLN A 1 162 ? -32.072 2.975 60.551 1.00 96.81 162 GLN A CA 1
ATOM 1259 C C . GLN A 1 162 ? -31.251 2.615 61.794 1.00 96.81 162 GLN A C 1
ATOM 1261 O O . GLN A 1 162 ? -31.719 2.791 62.921 1.00 96.81 162 GLN A O 1
ATOM 1266 N N . VAL A 1 163 ? -30.021 2.130 61.604 1.00 97.06 163 VAL A N 1
ATOM 1267 C CA . VAL A 1 163 ? -29.100 1.822 62.705 1.00 97.06 163 VAL A CA 1
ATOM 1268 C C . VAL A 1 163 ? -28.752 3.089 63.485 1.00 97.06 163 VAL A C 1
ATOM 1270 O O . VAL A 1 163 ? -28.773 3.068 64.715 1.00 97.06 163 VAL A O 1
ATOM 1273 N N . GLU A 1 164 ? -28.490 4.204 62.801 1.00 96.06 164 GLU A N 1
ATOM 1274 C CA . GLU A 1 164 ? -28.192 5.481 63.454 1.00 96.06 164 GLU A CA 1
ATOM 1275 C C . GLU A 1 164 ? -29.402 6.029 64.233 1.00 96.06 164 GLU A C 1
ATOM 1277 O O . GLU A 1 164 ? -29.253 6.479 65.371 1.00 96.06 164 GLU A O 1
ATOM 1282 N N . GLU A 1 165 ? -30.619 5.918 63.693 1.00 95.44 165 GLU A N 1
ATOM 1283 C CA . GLU A 1 165 ? -31.846 6.265 64.421 1.00 95.44 165 GLU A CA 1
ATOM 1284 C C . GLU A 1 165 ? -32.032 5.411 65.684 1.00 95.44 165 GLU A C 1
ATOM 1286 O O . GLU A 1 165 ? -32.351 5.935 66.759 1.00 95.44 165 GLU A O 1
ATOM 1291 N N . LEU A 1 166 ? -31.826 4.094 65.576 1.00 95.88 166 LEU A N 1
ATOM 1292 C CA . LEU A 1 166 ? -31.887 3.169 66.709 1.00 95.88 166 LEU A CA 1
ATOM 1293 C C . LEU A 1 166 ? -30.832 3.514 67.764 1.00 95.88 166 LEU A C 1
ATOM 1295 O O . LEU A 1 166 ? -31.162 3.580 68.951 1.00 95.88 166 LEU A O 1
ATOM 1299 N N . ARG A 1 167 ? -29.596 3.807 67.344 1.00 96.38 167 ARG A N 1
ATOM 1300 C CA . ARG A 1 167 ? -28.509 4.254 68.226 1.00 96.38 167 ARG A CA 1
ATOM 1301 C C . ARG A 1 167 ? -28.916 5.505 69.001 1.00 96.38 167 ARG A C 1
ATOM 1303 O O . ARG A 1 167 ? -28.816 5.518 70.226 1.00 96.38 167 ARG A O 1
ATOM 1310 N N . GLN A 1 168 ? -29.452 6.519 68.318 1.00 94.69 168 GLN A N 1
ATOM 1311 C CA . GLN A 1 168 ? -29.924 7.752 68.956 1.00 94.69 168 GLN A CA 1
ATOM 1312 C C . GLN A 1 168 ? -31.079 7.510 69.939 1.00 94.69 168 GLN A C 1
ATOM 1314 O O . GLN A 1 168 ? -31.129 8.152 70.990 1.00 94.69 168 GLN A O 1
ATOM 1319 N N . ARG A 1 169 ? -32.012 6.594 69.638 1.00 93.44 169 ARG A N 1
ATOM 1320 C CA . ARG A 1 169 ? -33.085 6.217 70.579 1.00 93.44 169 ARG A CA 1
ATOM 1321 C C . ARG A 1 169 ? -32.535 5.524 71.822 1.00 93.44 169 ARG A C 1
ATOM 1323 O O . ARG A 1 169 ? -32.956 5.872 72.924 1.00 93.44 169 ARG A O 1
ATOM 1330 N N . MET A 1 170 ? -31.596 4.590 71.663 1.00 92.88 170 MET A N 1
ATOM 1331 C CA . MET A 1 170 ? -30.949 3.928 72.800 1.00 92.88 170 MET A CA 1
ATOM 1332 C C . MET A 1 170 ? -30.168 4.921 73.668 1.00 92.88 170 MET A C 1
ATOM 1334 O O . MET A 1 170 ? -30.282 4.875 74.890 1.00 92.88 170 MET A O 1
ATOM 1338 N N . GLU A 1 171 ? -29.442 5.861 73.058 1.00 92.00 171 GLU A N 1
ATOM 1339 C CA . GLU A 1 171 ? -28.718 6.931 73.763 1.00 92.00 171 GLU A CA 1
ATOM 1340 C C . GLU A 1 171 ? -29.677 7.810 74.589 1.00 92.00 171 GLU A C 1
ATOM 1342 O O . GLU A 1 171 ? -29.452 8.051 75.775 1.00 92.00 171 GLU A O 1
ATOM 1347 N N . LYS A 1 172 ? -30.807 8.227 73.997 1.00 91.31 172 LYS A N 1
ATOM 1348 C CA . LYS A 1 172 ? -31.856 8.990 74.699 1.00 91.31 172 LYS A CA 1
ATOM 1349 C C . LYS A 1 172 ? -32.452 8.215 75.875 1.00 91.31 172 LYS A C 1
ATOM 1351 O O . LYS A 1 172 ? -32.677 8.810 76.924 1.00 91.31 172 LYS A O 1
ATOM 1356 N N . GLY A 1 173 ? -32.703 6.916 75.706 1.00 87.44 173 GLY A N 1
ATOM 1357 C CA . GLY A 1 173 ? -33.198 6.050 76.780 1.00 87.44 173 GLY A CA 1
ATOM 1358 C C . GLY A 1 173 ? -32.189 5.906 77.920 1.00 87.44 173 GLY A C 1
ATOM 1359 O O . GLY A 1 173 ? -32.555 6.023 79.086 1.00 87.44 173 GLY A O 1
ATOM 1360 N N . ARG A 1 174 ? -30.901 5.745 77.597 1.00 82.38 174 ARG A N 1
ATOM 1361 C CA . ARG A 1 174 ? -29.818 5.667 78.587 1.00 82.38 174 ARG A CA 1
ATOM 1362 C C . ARG A 1 174 ? -29.708 6.943 79.426 1.00 82.38 174 ARG A C 1
ATOM 1364 O O . ARG A 1 174 ? -29.557 6.857 80.640 1.00 82.38 174 ARG A O 1
ATOM 1371 N N . ASN A 1 175 ? -29.860 8.108 78.800 1.00 76.38 175 ASN A N 1
ATOM 1372 C CA . ASN A 1 175 ? -29.793 9.404 79.481 1.00 76.38 175 ASN A CA 1
ATOM 1373 C C . ASN A 1 175 ? -31.029 9.719 80.348 1.00 76.38 175 ASN A C 1
ATOM 1375 O O . ASN A 1 175 ? -30.971 10.637 81.156 1.00 76.38 175 ASN A O 1
ATOM 1379 N N . GLN A 1 176 ? -32.136 8.977 80.210 1.00 64.12 176 GLN A N 1
ATOM 1380 C CA . GLN A 1 176 ? -33.318 9.109 81.080 1.00 64.12 176 GLN A CA 1
ATOM 1381 C C . GLN A 1 176 ? -33.249 8.231 82.338 1.00 64.12 176 GLN A C 1
ATOM 1383 O O . GLN A 1 176 ? -33.927 8.525 83.316 1.00 64.12 176 GLN A O 1
ATOM 1388 N N . VAL A 1 177 ? -32.436 7.170 82.333 1.00 57.50 177 VAL A N 1
ATOM 138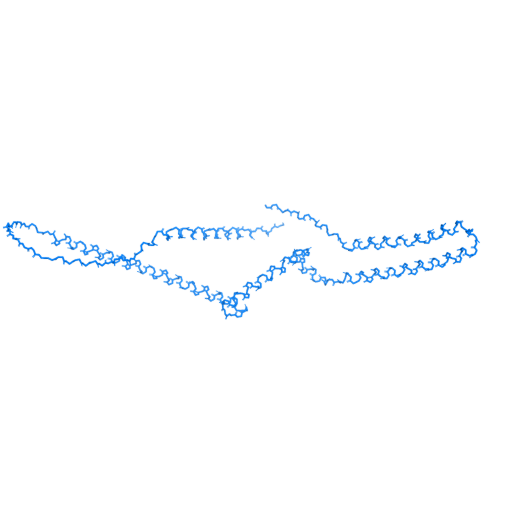9 C CA . VAL A 1 177 ? -32.285 6.247 83.477 1.00 57.50 177 VAL A CA 1
ATOM 1390 C C . VAL A 1 177 ? -31.238 6.744 84.487 1.00 57.50 177 VAL A C 1
ATOM 1392 O O . VAL A 1 177 ? -31.240 6.320 85.638 1.00 57.50 177 VAL A O 1
ATOM 1395 N N . VAL A 1 178 ? -30.379 7.695 84.106 1.00 53.72 178 VAL A N 1
ATOM 1396 C CA . VAL A 1 178 ? -29.390 8.315 85.004 1.00 53.72 178 VAL A CA 1
ATOM 1397 C C . VAL A 1 178 ? -29.921 9.655 85.512 1.00 53.72 178 VAL A C 1
ATOM 1399 O O . VAL A 1 178 ? -29.439 10.719 85.141 1.00 53.72 178 VAL A O 1
ATOM 1402 N N . ASN A 1 179 ? -30.958 9.595 86.343 1.00 51.31 179 ASN A N 1
ATOM 1403 C CA . ASN A 1 179 ? -31.265 10.666 87.286 1.00 51.31 179 ASN A CA 1
ATOM 1404 C C . ASN A 1 179 ? -31.883 10.064 88.557 1.00 51.31 179 ASN A C 1
ATOM 1406 O O . ASN A 1 179 ? -33.094 9.845 88.613 1.00 51.31 179 ASN A O 1
ATOM 1410 N N . PRO A 1 180 ? -31.060 9.799 89.581 1.00 48.75 180 PRO A N 1
ATOM 1411 C CA . PRO A 1 180 ? -31.493 9.859 90.962 1.00 48.75 180 PRO A CA 1
ATOM 1412 C C . PRO A 1 180 ? -30.741 10.999 91.668 1.00 48.75 180 PRO A C 1
ATOM 1414 O O . PRO A 1 180 ? -29.540 10.902 91.908 1.00 48.75 180 PRO A O 1
ATOM 1417 N N . GLY A 1 181 ? -31.454 12.078 91.996 1.00 48.94 181 GLY A N 1
ATOM 1418 C CA . GLY A 1 181 ? -31.310 12.639 93.343 1.00 48.94 181 GLY A CA 1
ATOM 1419 C C . GLY A 1 181 ? -32.057 11.688 94.292 1.00 48.94 181 GLY A C 1
ATOM 1420 O O . GLY A 1 181 ? -33.051 11.090 93.878 1.00 48.94 181 GLY A O 1
ATOM 1421 N N . ASP A 1 182 ? -31.626 11.405 95.513 1.00 47.31 182 ASP A N 1
ATOM 1422 C CA . ASP A 1 182 ? -30.716 12.141 96.383 1.00 47.31 182 ASP A CA 1
ATOM 1423 C C . ASP A 1 182 ? -30.062 11.194 97.420 1.00 47.31 182 ASP A C 1
ATOM 1425 O O . ASP A 1 182 ? -30.553 10.091 97.667 1.00 47.31 182 ASP A O 1
ATOM 1429 N N . ASP A 1 183 ? -28.990 11.723 98.019 1.00 49.22 183 ASP A N 1
ATOM 1430 C CA . ASP A 1 183 ? -28.462 11.535 99.382 1.00 49.22 183 ASP A CA 1
ATOM 1431 C C . ASP A 1 183 ? -27.646 10.290 99.815 1.00 49.22 183 ASP A C 1
ATOM 1433 O O . ASP A 1 183 ? -28.124 9.163 99.902 1.00 49.22 183 ASP A O 1
ATOM 1437 N N . GLN A 1 184 ? -26.375 10.609 100.131 1.00 52.72 184 GLN A N 1
ATOM 1438 C CA . GLN A 1 184 ? -25.532 10.237 101.287 1.00 52.72 184 GLN A CA 1
ATOM 1439 C C . GLN A 1 184 ? -25.646 8.840 101.923 1.00 52.72 184 GLN A C 1
ATOM 1441 O O . GLN A 1 184 ? -26.679 8.474 102.461 1.00 52.72 184 GLN A O 1
ATOM 1446 N N . ASP A 1 185 ? -24.498 8.153 102.026 1.00 41.91 185 ASP A N 1
ATOM 1447 C CA . ASP A 1 185 ? -23.893 7.857 103.336 1.00 41.91 185 ASP A CA 1
ATOM 1448 C C . ASP A 1 185 ? -22.412 7.441 103.212 1.00 41.91 185 ASP A C 1
ATOM 1450 O O . ASP A 1 185 ? -22.013 6.683 102.323 1.00 41.91 185 ASP A O 1
ATOM 1454 N N . ASP A 1 186 ? -21.608 7.984 104.130 1.00 56.66 186 ASP A N 1
ATOM 1455 C CA . ASP A 1 186 ? -20.209 7.658 104.410 1.00 56.66 186 ASP A CA 1
ATOM 1456 C C . ASP A 1 186 ? -20.067 6.211 104.899 1.00 56.66 186 ASP A C 1
ATOM 1458 O O . ASP A 1 186 ? -20.599 5.906 105.962 1.00 56.66 186 ASP A O 1
ATOM 1462 N N . ILE A 1 187 ? -19.281 5.353 104.231 1.00 45.53 187 ILE A N 1
ATOM 1463 C CA . ILE A 1 187 ? -18.618 4.203 104.880 1.00 45.53 187 ILE A CA 1
ATOM 1464 C C . ILE A 1 187 ? -17.260 3.933 104.211 1.00 45.53 187 ILE A C 1
ATOM 1466 O O . ILE A 1 187 ? -17.183 3.512 103.055 1.00 45.53 187 ILE A O 1
ATOM 1470 N N . ASP A 1 188 ? -16.196 4.130 104.992 1.00 51.78 188 ASP A N 1
ATOM 1471 C CA . ASP A 1 188 ? -14.866 3.552 104.798 1.00 51.78 188 ASP A CA 1
ATOM 1472 C C . ASP A 1 188 ? -14.953 2.034 104.577 1.00 51.78 188 ASP A C 1
ATOM 1474 O O . ASP A 1 188 ? -15.469 1.320 105.439 1.00 51.78 188 ASP A O 1
ATOM 1478 N N . ASN A 1 189 ? -14.357 1.496 103.508 1.00 46.97 189 ASN A N 1
ATOM 1479 C CA . ASN A 1 189 ? -13.722 0.189 103.648 1.00 46.97 189 ASN A CA 1
ATOM 1480 C C . ASN A 1 189 ? -12.602 -0.069 102.642 1.00 46.97 189 ASN A C 1
ATOM 1482 O O . ASN A 1 189 ? -12.697 0.169 101.439 1.00 46.97 189 ASN A O 1
ATOM 1486 N N . ASP A 1 190 ? -11.550 -0.599 103.233 1.00 46.75 190 ASP A N 1
ATOM 1487 C CA . ASP A 1 190 ? -10.268 -0.999 102.703 1.00 46.75 190 ASP A CA 1
ATOM 1488 C C . ASP A 1 190 ? -10.372 -2.303 101.879 1.00 46.75 190 ASP A C 1
ATOM 1490 O O . ASP A 1 190 ? -11.336 -3.059 101.997 1.00 46.75 190 ASP A O 1
ATOM 1494 N N . SER A 1 191 ? -9.294 -2.622 101.156 1.00 45.38 191 SER A N 1
ATOM 1495 C CA . SER A 1 191 ? -8.970 -3.910 100.502 1.00 45.38 191 SER A CA 1
ATOM 1496 C C . SER A 1 191 ? -9.354 -4.144 99.024 1.00 45.38 191 SER A C 1
ATOM 1498 O O . SER A 1 191 ? -10.415 -4.646 98.673 1.00 45.38 191 SER A O 1
ATOM 1500 N N . ASN A 1 192 ? -8.349 -3.923 98.167 1.00 48.31 192 ASN A N 1
ATOM 1501 C CA . ASN A 1 192 ? -7.594 -4.979 97.465 1.00 48.31 192 ASN A CA 1
ATOM 1502 C C . ASN A 1 192 ? -8.383 -6.048 96.665 1.00 48.31 192 ASN A C 1
ATOM 1504 O O . ASN A 1 192 ? -8.922 -6.973 97.262 1.00 48.31 192 ASN A O 1
ATOM 1508 N N . SER A 1 193 ? -8.299 -6.026 95.322 1.00 40.53 193 SER A N 1
ATOM 1509 C CA . SER A 1 193 ? -7.875 -7.189 94.505 1.00 40.53 193 SER A CA 1
ATOM 1510 C C . SER A 1 193 ? -7.978 -6.948 92.984 1.00 40.53 193 SER A C 1
ATOM 1512 O O . SER A 1 193 ? -9.032 -6.639 92.440 1.00 40.53 193 SER A O 1
ATOM 1514 N N . HIS A 1 194 ? -6.849 -7.215 92.327 1.00 40.66 194 HIS A N 1
ATOM 1515 C CA . HIS A 1 194 ? -6.655 -7.747 90.975 1.00 40.66 194 HIS A CA 1
ATOM 1516 C C . HIS A 1 194 ? -6.991 -6.949 89.702 1.00 40.66 194 HIS A C 1
ATOM 1518 O O . HIS A 1 194 ? -8.115 -6.860 89.216 1.00 40.66 194 HIS A O 1
ATOM 1524 N N . MET A 1 195 ? -5.888 -6.577 89.040 1.00 53.62 195 MET A N 1
ATOM 1525 C CA . MET A 1 195 ? -5.749 -6.430 87.595 1.00 53.62 195 MET A CA 1
ATOM 1526 C C . MET A 1 195 ? -6.415 -7.572 86.813 1.00 53.62 195 MET A C 1
ATOM 1528 O O . MET A 1 195 ? -6.028 -8.732 86.960 1.00 53.62 195 MET A O 1
ATOM 1532 N N . VAL A 1 196 ? -7.267 -7.210 85.850 1.00 46.47 196 VAL A N 1
ATOM 1533 C CA . VAL A 1 196 ? -7.393 -7.937 84.580 1.00 46.47 196 VAL A CA 1
ATOM 1534 C C . VAL A 1 196 ? -7.365 -6.921 83.441 1.00 46.47 196 VAL A C 1
ATOM 1536 O O . VAL A 1 196 ? -8.377 -6.369 83.019 1.00 46.47 196 VAL A O 1
ATOM 1539 N N . GLN A 1 197 ? -6.157 -6.693 82.927 1.00 50.19 197 GLN A N 1
ATOM 1540 C CA . GLN A 1 197 ? -5.947 -6.240 81.558 1.00 50.19 197 GLN A CA 1
ATOM 1541 C C . GLN A 1 197 ? -6.510 -7.306 80.608 1.00 50.19 197 GLN A C 1
ATOM 1543 O O . GLN A 1 197 ? -5.965 -8.404 80.503 1.00 50.19 197 GLN A O 1
ATOM 1548 N N . ARG A 1 198 ? -7.566 -6.975 79.864 1.00 42.22 198 ARG A N 1
ATOM 1549 C CA . ARG A 1 198 ? -7.838 -7.604 78.567 1.00 42.22 198 ARG A CA 1
ATOM 1550 C C . ARG A 1 198 ? -7.718 -6.542 77.490 1.00 42.22 198 ARG A C 1
ATOM 1552 O O . ARG A 1 198 ? -8.665 -5.827 77.184 1.00 42.22 198 ARG A O 1
ATOM 1559 N N . GLY A 1 199 ? -6.513 -6.456 76.935 1.00 46.59 199 GLY A N 1
ATOM 1560 C CA . GLY A 1 199 ? -6.292 -5.840 75.640 1.00 46.59 199 GLY A CA 1
ATOM 1561 C C . GLY A 1 199 ? -6.979 -6.678 74.568 1.00 46.59 199 GLY A C 1
ATOM 1562 O O . GLY A 1 199 ? -6.624 -7.835 74.357 1.00 46.59 199 GLY A O 1
ATOM 1563 N N . VAL A 1 200 ? -7.950 -6.080 73.886 1.00 42.00 200 VAL A N 1
ATOM 1564 C CA . VAL A 1 200 ? -8.336 -6.505 72.543 1.00 42.00 200 VAL A CA 1
ATOM 1565 C C . VAL A 1 200 ? -7.697 -5.498 71.600 1.00 42.00 200 VAL A C 1
ATOM 1567 O O . VAL A 1 200 ? -8.118 -4.350 71.500 1.00 42.00 200 VAL A O 1
ATOM 1570 N N . ARG A 1 201 ? -6.602 -5.943 70.980 1.00 44.97 201 ARG A N 1
ATOM 1571 C CA . ARG A 1 201 ? -5.957 -5.314 69.829 1.00 44.97 201 ARG A CA 1
ATOM 1572 C C . ARG A 1 201 ? -7.014 -5.093 68.743 1.00 44.97 201 ARG A C 1
ATOM 1574 O O . ARG A 1 201 ? -7.518 -6.064 68.185 1.00 44.97 201 ARG A O 1
ATOM 1581 N N . LEU A 1 202 ? -7.319 -3.835 68.440 1.00 40.75 202 LEU A N 1
ATOM 1582 C CA . LEU A 1 202 ? -7.890 -3.443 67.155 1.00 40.75 202 LEU A CA 1
ATOM 1583 C C . LEU A 1 202 ? -6.715 -3.116 66.225 1.00 40.75 202 LEU A C 1
ATOM 1585 O O . LEU A 1 202 ? -6.286 -1.972 66.117 1.00 40.75 202 LEU A O 1
ATOM 1589 N N . ASP A 1 203 ? -6.167 -4.149 65.588 1.00 48.72 203 ASP A N 1
ATOM 1590 C CA . ASP A 1 203 ? -5.391 -3.981 64.362 1.00 48.72 203 ASP A CA 1
ATOM 1591 C C . ASP A 1 203 ? -6.384 -4.026 63.194 1.00 48.72 203 ASP A C 1
ATOM 1593 O O . ASP A 1 203 ? -6.770 -5.097 62.739 1.00 48.72 203 ASP A O 1
ATOM 1597 N N . CYS A 1 204 ? -6.828 -2.855 62.737 1.00 41.88 204 CYS A N 1
ATOM 1598 C CA . CYS A 1 204 ? -7.325 -2.627 61.378 1.00 41.88 204 CYS A CA 1
ATOM 1599 C C . CYS A 1 204 ? -7.043 -1.168 61.004 1.00 41.88 204 CYS A C 1
ATOM 1601 O O . CYS A 1 204 ? -7.873 -0.277 61.137 1.00 41.88 204 CYS A O 1
ATOM 1603 N N . LEU A 1 205 ? -5.777 -0.957 60.645 1.00 42.84 205 LEU A N 1
ATOM 1604 C CA . LEU A 1 205 ? -5.286 -0.101 59.568 1.00 42.84 205 LEU A CA 1
ATOM 1605 C C . LEU A 1 205 ? -6.212 1.034 59.096 1.00 42.84 205 LEU A C 1
ATOM 1607 O O . LEU A 1 205 ? -7.120 0.851 58.291 1.00 42.84 205 LEU A O 1
ATOM 1611 N N . LEU A 1 206 ? -5.819 2.243 59.495 1.00 48.44 206 LEU A N 1
ATOM 1612 C CA . LEU A 1 206 ? -5.876 3.450 58.676 1.00 48.44 206 LEU A CA 1
ATOM 1613 C C . LEU A 1 206 ? -5.510 3.147 57.210 1.00 48.44 206 LEU A C 1
ATOM 1615 O O . LEU A 1 206 ? -4.331 3.006 56.882 1.00 48.44 206 LEU A O 1
ATOM 1619 N N . GLN A 1 207 ? -6.502 3.115 56.318 1.00 49.62 207 GLN A N 1
ATOM 1620 C CA . GLN A 1 207 ? -6.270 3.215 54.873 1.00 49.62 207 GLN A CA 1
ATOM 1621 C C . GLN A 1 207 ? -7.361 4.005 54.122 1.00 49.62 207 GLN A C 1
ATOM 1623 O O . GLN A 1 207 ? -7.503 3.865 52.913 1.00 49.62 207 GLN A O 1
ATOM 1628 N N . ASP A 1 208 ? -8.071 4.912 54.803 1.00 40.88 208 ASP A N 1
ATOM 1629 C CA . ASP A 1 208 ? -9.181 5.682 54.207 1.00 40.88 208 ASP A CA 1
ATOM 1630 C C . ASP A 1 208 ? -8.825 7.107 53.740 1.00 40.88 208 ASP A C 1
ATOM 1632 O O . ASP A 1 208 ? -9.697 7.873 53.337 1.00 40.88 208 ASP A O 1
ATOM 1636 N N . SER A 1 209 ? -7.544 7.487 53.700 1.00 48.56 209 SER A N 1
ATOM 1637 C CA . SER A 1 209 ? -7.153 8.850 53.278 1.00 48.56 209 SER A CA 1
ATOM 1638 C C . SER A 1 209 ? -6.825 9.004 51.779 1.00 48.56 209 SER A C 1
ATOM 1640 O O . SER A 1 209 ? -6.432 10.081 51.338 1.00 48.56 209 SER A O 1
ATOM 1642 N N . GLN A 1 210 ? -6.993 7.967 50.945 1.00 48.00 210 GLN A N 1
ATOM 1643 C CA . GLN A 1 210 ? -6.679 8.062 49.502 1.00 48.00 210 GLN A CA 1
ATOM 1644 C C . GLN A 1 210 ? -7.859 7.850 48.540 1.00 48.00 210 GLN A C 1
ATOM 1646 O O . GLN A 1 210 ? -7.702 8.069 47.340 1.00 48.00 210 GLN A O 1
ATOM 1651 N N . GLN A 1 211 ? -9.064 7.515 49.013 1.00 52.38 211 GLN A N 1
ATOM 1652 C CA . GLN A 1 211 ? -10.211 7.316 48.109 1.00 52.38 211 GLN A CA 1
ATOM 1653 C C . GLN A 1 211 ? -11.023 8.587 47.809 1.00 52.38 211 GLN A C 1
ATOM 1655 O O . GLN A 1 211 ? -11.717 8.637 46.791 1.00 52.38 211 GLN A O 1
ATOM 1660 N N . ALA A 1 212 ? -10.893 9.652 48.605 1.00 47.56 212 ALA A N 1
ATOM 1661 C CA . ALA A 1 212 ? -11.666 10.879 48.384 1.00 47.56 212 ALA A CA 1
ATOM 1662 C C . ALA A 1 212 ? -11.195 11.702 47.164 1.00 47.56 212 ALA A C 1
ATOM 1664 O O . ALA A 1 212 ? -12.001 12.389 46.536 1.00 47.56 212 ALA A O 1
ATOM 1665 N N . THR A 1 213 ? -9.923 11.605 46.761 1.00 51.53 213 THR A N 1
ATOM 1666 C CA . THR A 1 213 ? -9.382 12.346 45.602 1.00 51.53 213 THR A CA 1
ATOM 1667 C C . THR A 1 213 ? -9.501 11.585 44.274 1.00 51.53 213 THR A C 1
ATOM 1669 O O . THR A 1 213 ? -9.503 12.206 43.210 1.00 51.53 213 THR A O 1
ATOM 1672 N N . SER A 1 214 ? -9.701 10.262 44.304 1.00 48.09 214 SER A N 1
ATOM 1673 C CA . SER A 1 214 ? -9.873 9.433 43.096 1.00 48.09 214 SER A CA 1
ATOM 1674 C C . SER A 1 214 ? -11.254 9.615 42.435 1.00 48.09 214 SER A C 1
ATOM 1676 O O . SER A 1 214 ? -11.389 9.659 41.206 1.00 48.09 214 SER A O 1
ATOM 1678 N N . MET A 1 215 ? -12.294 9.850 43.242 1.00 46.47 215 MET A N 1
ATOM 1679 C CA . MET A 1 215 ? -13.662 10.060 42.745 1.00 46.47 215 MET A CA 1
ATOM 1680 C C . MET A 1 215 ? -13.846 11.394 41.996 1.00 46.47 215 MET A C 1
ATOM 1682 O O . MET A 1 215 ? -14.628 11.460 41.047 1.00 46.47 215 MET A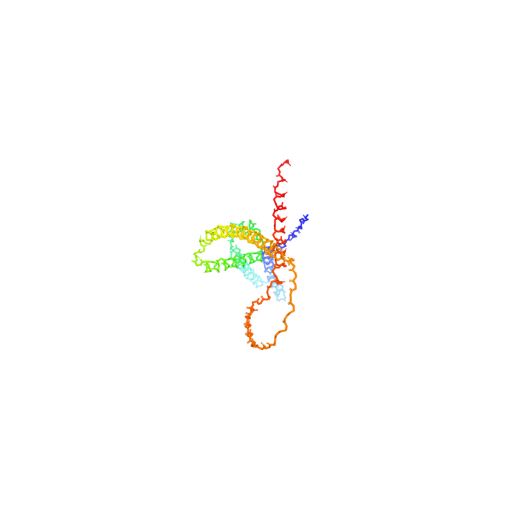 O 1
ATOM 1686 N N . GLN A 1 216 ? -13.101 12.449 42.353 1.00 54.69 216 GLN A N 1
ATOM 1687 C CA . GLN A 1 216 ? -13.172 13.737 41.643 1.00 54.69 216 GLN A CA 1
ATOM 1688 C C . GLN A 1 216 ? -12.411 13.732 40.307 1.00 54.69 216 GLN A C 1
ATOM 1690 O O . GLN A 1 216 ? -12.837 14.395 39.359 1.00 54.69 216 GLN A O 1
ATOM 1695 N N . SER A 1 217 ? -11.326 12.958 40.199 1.00 53.97 217 SER A N 1
ATOM 1696 C CA . SER A 1 217 ? -10.581 12.777 38.943 1.00 53.97 217 SER A CA 1
ATOM 1697 C C . SER A 1 217 ? -11.437 12.070 37.883 1.00 53.97 217 SER A C 1
ATOM 1699 O O . SER A 1 217 ? -11.560 12.531 36.744 1.00 53.97 217 SER A O 1
ATOM 1701 N N . THR A 1 218 ? -12.143 11.014 38.292 1.00 52.69 218 THR A N 1
ATOM 1702 C CA . THR A 1 218 ? -12.964 10.202 37.382 1.00 52.69 218 THR A CA 1
ATOM 1703 C C . THR A 1 218 ? -14.196 10.968 36.873 1.00 52.69 218 THR A C 1
ATOM 1705 O O . THR A 1 218 ? -14.541 10.874 35.695 1.00 52.69 218 THR A O 1
ATOM 1708 N N . GLN A 1 219 ? -14.811 11.826 37.701 1.00 55.22 219 GLN A N 1
ATOM 1709 C CA . GLN A 1 219 ? -15.912 12.694 37.253 1.00 55.22 219 GLN A CA 1
ATOM 1710 C C . GLN A 1 219 ? -15.465 13.846 36.335 1.00 55.22 219 GLN A C 1
ATOM 1712 O O . GLN A 1 219 ? -16.245 14.263 35.477 1.00 55.22 219 GLN A O 1
ATOM 1717 N N . ARG A 1 220 ? -14.230 14.359 36.462 1.00 55.59 220 ARG A N 1
ATOM 1718 C CA . ARG A 1 220 ? -13.700 15.360 35.513 1.00 55.59 220 ARG A CA 1
ATOM 1719 C C . ARG A 1 220 ? -13.401 14.760 34.139 1.00 55.59 220 ARG A C 1
ATOM 1721 O O . ARG A 1 220 ? -13.651 15.432 33.144 1.00 55.59 220 ARG A O 1
ATOM 1728 N N . SER A 1 221 ? -12.947 13.507 34.076 1.00 52.38 221 SER A N 1
ATOM 1729 C CA . SER A 1 221 ? -12.676 12.817 32.805 1.00 52.38 221 SER A CA 1
ATOM 1730 C C . SER A 1 221 ? -13.957 12.558 31.993 1.00 52.38 221 SER A C 1
ATOM 1732 O O . SER A 1 221 ? -14.024 12.892 30.811 1.00 52.38 221 SER A O 1
ATOM 1734 N N . LEU A 1 222 ? -15.034 12.101 32.648 1.00 53.81 222 LEU A N 1
ATOM 1735 C CA . LEU A 1 222 ? -16.331 11.842 31.997 1.00 53.81 222 LEU A CA 1
ATOM 1736 C C . LEU A 1 222 ? -17.038 13.109 31.486 1.00 53.81 222 LEU A C 1
ATOM 1738 O O . LEU A 1 222 ? -17.743 13.066 30.480 1.00 53.81 222 LEU A O 1
ATOM 1742 N N . ARG A 1 223 ? -16.830 14.265 32.132 1.00 54.19 223 ARG A N 1
ATOM 1743 C CA . ARG A 1 223 ? -17.356 15.545 31.622 1.00 54.19 223 ARG A CA 1
ATOM 1744 C C . ARG A 1 223 ? -16.570 16.071 30.425 1.00 54.19 223 ARG A C 1
ATOM 1746 O O . ARG A 1 223 ? -17.109 16.872 29.663 1.00 54.19 223 ARG A O 1
ATOM 1753 N N . HIS A 1 224 ? -15.318 15.646 30.246 1.00 52.16 224 HIS A N 1
ATOM 1754 C CA . HIS A 1 224 ? -14.528 16.084 29.104 1.00 52.16 224 HIS A CA 1
ATOM 1755 C C . HIS A 1 224 ? -14.887 15.318 27.829 1.00 52.16 224 HIS A C 1
ATOM 1757 O O . HIS A 1 224 ? -14.949 15.939 26.773 1.00 52.16 224 HIS A O 1
ATOM 1763 N N . THR A 1 225 ? -15.217 14.026 27.920 1.00 52.75 225 THR A N 1
ATOM 1764 C CA . THR A 1 225 ? -15.619 13.215 26.758 1.00 52.75 225 THR A CA 1
ATOM 1765 C C . THR A 1 225 ? -17.013 13.579 26.233 1.00 52.75 225 THR A C 1
ATOM 1767 O O . THR A 1 225 ? -17.169 13.770 25.029 1.00 52.75 225 THR A O 1
ATOM 1770 N N . GLN A 1 226 ? -17.994 13.834 27.110 1.00 52.59 226 GLN A N 1
ATOM 1771 C CA . GLN A 1 226 ? -19.343 14.257 26.683 1.00 52.59 226 GLN A CA 1
ATOM 1772 C C . GLN A 1 226 ? -19.377 15.640 26.003 1.00 52.59 226 GLN A C 1
ATOM 1774 O O . GLN A 1 226 ? -20.224 15.903 25.146 1.00 52.59 226 GLN A O 1
ATOM 1779 N N . ASN A 1 227 ? -18.443 16.534 26.349 1.00 48.22 227 ASN A N 1
ATOM 1780 C CA . ASN A 1 227 ? -18.362 17.867 25.742 1.00 48.22 227 ASN A CA 1
ATOM 1781 C C . ASN A 1 227 ? -17.648 17.854 24.372 1.00 48.22 227 ASN A C 1
ATOM 1783 O O . ASN A 1 227 ? -17.784 18.799 23.597 1.00 48.22 227 ASN A O 1
ATOM 1787 N N . VAL A 1 228 ? -16.902 16.787 24.053 1.00 54.97 228 VAL A N 1
ATOM 1788 C CA . VAL A 1 228 ? -16.306 16.590 22.721 1.00 54.97 228 VAL A CA 1
ATOM 1789 C C . VAL A 1 228 ? -17.339 15.991 21.762 1.00 54.97 228 VAL A C 1
ATOM 1791 O O . VAL A 1 228 ? -17.487 16.515 20.661 1.00 54.97 228 VAL A O 1
ATOM 1794 N N . GLU A 1 229 ? -18.139 15.012 22.202 1.00 50.56 229 GLU A N 1
ATOM 1795 C CA . GLU A 1 229 ? -19.213 14.410 21.386 1.00 50.56 229 GLU A CA 1
ATOM 1796 C C . GLU A 1 229 ? -20.308 15.414 20.995 1.00 50.56 229 GLU A C 1
ATOM 1798 O O . GLU A 1 229 ? -20.699 15.500 19.828 1.00 50.56 229 GLU A O 1
ATOM 1803 N N . SER A 1 230 ? -20.726 16.270 21.933 1.00 50.62 230 SER A N 1
ATOM 1804 C CA . SER A 1 230 ? -21.768 17.279 21.675 1.00 50.62 230 SER A CA 1
ATOM 1805 C C . SER A 1 230 ? -21.323 18.368 20.684 1.00 50.62 230 SER A C 1
ATOM 1807 O O . SER A 1 230 ? -22.150 19.050 20.077 1.00 50.62 230 SER A O 1
ATOM 1809 N N . LYS A 1 231 ? -20.008 18.557 20.503 1.00 47.78 231 LYS A N 1
ATOM 1810 C CA . LYS A 1 231 ? -19.447 19.562 19.586 1.00 47.78 231 LYS A CA 1
ATOM 1811 C C . LYS A 1 231 ? -19.215 19.010 18.174 1.00 47.78 231 LYS A C 1
ATOM 1813 O O . LYS A 1 231 ? -19.156 19.797 17.230 1.00 47.78 231 LYS A O 1
ATOM 1818 N N . SER A 1 232 ? -19.128 17.687 18.018 1.00 50.16 232 SER A N 1
ATOM 1819 C CA . SER A 1 232 ? -19.044 17.005 16.717 1.00 50.16 232 SER A CA 1
ATOM 1820 C C . SER A 1 232 ? -20.400 16.842 16.020 1.00 50.16 232 SER A C 1
ATOM 1822 O O . SER A 1 232 ? -20.451 16.916 14.794 1.00 50.16 232 SER A O 1
ATOM 1824 N N . GLU A 1 233 ? -21.508 16.719 16.756 1.00 48.16 233 GLU A N 1
ATOM 1825 C CA . GLU A 1 233 ? -22.843 16.576 16.142 1.00 48.16 233 GLU A CA 1
ATOM 1826 C C . GLU A 1 233 ? -23.428 17.897 15.614 1.00 48.16 233 GLU A C 1
ATOM 1828 O O . GLU A 1 233 ? -24.242 17.905 14.691 1.00 48.16 233 GLU A O 1
ATOM 1833 N N . LEU A 1 234 ? -22.959 19.042 16.115 1.00 48.53 234 LEU A N 1
ATOM 1834 C CA . LEU A 1 234 ? -23.446 20.363 15.699 1.00 48.53 234 LEU A CA 1
ATOM 1835 C C . LEU A 1 234 ? -22.811 20.895 14.400 1.00 48.53 234 LEU A C 1
ATOM 1837 O O . LEU A 1 234 ? -23.121 22.010 13.984 1.00 48.53 234 LEU A O 1
ATOM 1841 N N . ARG A 1 235 ? -21.951 20.112 13.729 1.00 46.47 235 ARG A N 1
ATOM 1842 C CA . ARG A 1 235 ? -21.279 20.522 12.479 1.00 46.47 235 ARG A CA 1
ATOM 1843 C C . ARG A 1 235 ? -21.774 19.828 11.207 1.00 46.47 235 ARG A C 1
ATOM 1845 O O . ARG A 1 235 ? -21.355 20.226 10.128 1.00 46.47 235 ARG A O 1
ATOM 1852 N N . ILE A 1 236 ? -22.677 18.847 11.305 1.00 51.56 236 ILE A N 1
ATOM 1853 C CA . ILE A 1 236 ? -23.145 18.061 10.142 1.00 51.56 236 ILE A CA 1
ATOM 1854 C C . ILE A 1 236 ? -24.458 18.610 9.540 1.00 51.56 236 ILE A C 1
ATOM 1856 O O . ILE A 1 236 ? -24.887 18.191 8.469 1.00 51.56 236 ILE A O 1
ATOM 1860 N N . ARG A 1 237 ? -25.084 19.628 10.146 1.00 48.75 237 ARG A N 1
ATOM 1861 C CA . ARG A 1 237 ? -26.340 20.208 9.640 1.00 48.75 237 ARG A CA 1
ATOM 1862 C C . ARG A 1 237 ? -26.145 21.624 9.099 1.00 48.75 237 ARG A C 1
ATOM 1864 O O . ARG A 1 237 ? -26.534 22.596 9.734 1.00 48.75 237 ARG A O 1
ATOM 1871 N N . GLY A 1 238 ? -2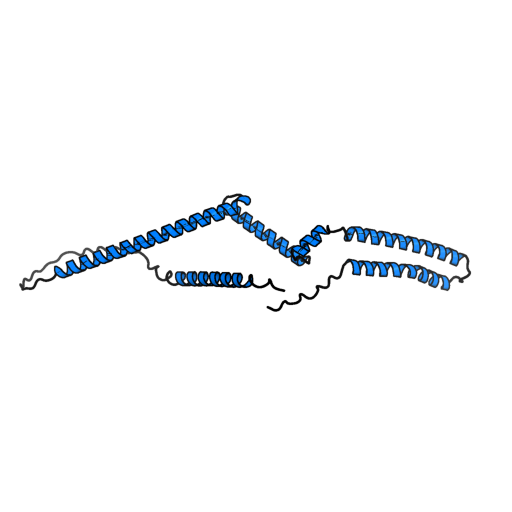5.532 21.742 7.923 1.00 52.56 238 GLY A N 1
ATOM 1872 C CA . GLY A 1 238 ? -25.347 23.045 7.282 1.00 52.56 238 GLY A CA 1
ATOM 1873 C C . GLY A 1 238 ? -24.703 23.011 5.900 1.00 52.56 238 GLY A C 1
ATOM 1874 O O . GLY A 1 238 ? -23.695 23.674 5.698 1.00 52.56 238 GLY A O 1
ATOM 1875 N N . SER A 1 239 ? -25.258 22.254 4.951 1.00 49.25 239 SER A N 1
ATOM 1876 C CA . SER A 1 239 ? -25.105 22.547 3.514 1.00 49.25 239 SER A CA 1
ATOM 1877 C C . SER A 1 239 ? -26.123 21.765 2.693 1.00 49.25 239 SER A C 1
ATOM 1879 O O . SER A 1 239 ? -25.900 20.637 2.271 1.00 49.25 239 SER A O 1
ATOM 1881 N N . SER A 1 240 ? -27.284 22.377 2.507 1.00 52.00 240 SER A N 1
ATOM 1882 C CA . SER A 1 240 ? -28.182 22.111 1.384 1.00 52.00 240 SER A CA 1
ATOM 1883 C C . SER A 1 240 ? -28.907 23.419 1.094 1.00 52.00 240 SER A C 1
ATOM 1885 O O . SER A 1 240 ? -29.768 23.840 1.863 1.00 52.00 240 SER A O 1
ATOM 1887 N N . GLY A 1 241 ? -28.508 24.095 0.019 1.00 51.06 241 GLY A N 1
ATOM 1888 C CA . GLY A 1 241 ? -29.175 25.308 -0.438 1.00 51.06 241 GLY A CA 1
ATOM 1889 C C . GLY A 1 241 ? -28.317 26.149 -1.375 1.00 51.06 241 GLY A C 1
ATOM 1890 O O . GLY A 1 241 ? -27.448 26.862 -0.890 1.00 51.06 241 GLY A O 1
ATOM 1891 N N . THR A 1 242 ? -28.677 26.060 -2.663 1.00 48.47 242 THR A N 1
ATOM 1892 C CA . THR A 1 242 ? -28.319 26.875 -3.848 1.00 48.47 242 THR A CA 1
ATOM 1893 C C . THR A 1 242 ? -26.916 26.760 -4.415 1.00 48.47 242 THR A C 1
ATOM 1895 O O . THR A 1 242 ? -25.971 27.257 -3.770 1.00 48.47 242 THR A O 1
#

Organism: Haemonchus placei (NCBI:txid6290)

Radius of gyration: 47.53 Å; chains: 1; bounding box: 77×44×157 Å

Foldseek 3Di:
DDPPPPPPPPCPPVVVVLVVVLVVVLVCLVVQLVVLLVVCVVPDPPPDVVSVVVSVVSVVVSVVVSVVSVVVSVVCCCVVPVPPDVVNVVVCVVVVNPDPVSVVVVVVVVVVVVVVLVVQCVVLVHDSVCSVVSVVVVVVVVVVVVVVVVVVVVVVVVVVVVVVVVVVVVVVVVVVVPDDDDDDDDDDDDDDDDDDDDDDDPPDDDDPPPPVVVVVVVVVVVVVVVVVVVVVVVPPPDDDDD